Protein AF-A0A853IEA9-F1 (afdb_monomer)

pLDDT: mean 74.61, std 22.11, range [27.11, 98.62]

InterPro domains:
  IPR027417 P-loop containing nucleoside triphosphate hydrolase [G3DSA:3.40.50.300] (160-320)
  IPR027417 P-loop containing nucleoside triphosphate hydrolase [SSF52540] (160-309)
  IPR038727 NadR/Ttd14, AAA domain [PF13521] (161-311)
  IPR052735 Bacterial NAD biosynthesis/regulator protein [PTHR37512] (138-321)

Solvent-accessible surface area (backbone atoms only — not comparable to full-atom values): 19327 Å² total; per-residue (Å²): 134,83,79,80,81,77,82,80,86,75,75,54,67,68,48,47,41,62,66,61,38,70,55,35,31,44,44,54,89,77,74,79,92,44,62,75,63,54,51,53,56,44,27,42,57,62,50,21,65,23,37,34,44,35,29,72,28,68,70,49,44,53,51,48,53,66,71,42,51,59,68,53,45,66,40,32,92,38,45,49,82,45,58,46,71,75,54,102,79,68,86,74,88,69,85,56,53,33,49,74,64,66,75,74,46,50,56,49,33,54,74,56,70,20,63,64,58,88,61,93,75,36,64,43,56,55,81,67,45,57,71,80,77,76,73,89,80,83,81,61,91,87,54,89,83,63,77,75,60,72,72,83,82,72,68,87,72,32,66,41,33,32,32,36,38,58,32,80,58,33,53,52,65,62,49,47,50,52,48,23,64,75,68,72,33,36,29,36,48,50,45,60,63,54,50,49,72,78,44,99,53,94,75,58,77,80,48,52,44,56,40,29,47,54,37,45,11,48,52,54,39,49,36,62,31,30,67,50,37,41,24,29,36,49,46,64,50,49,46,51,50,31,40,71,78,68,74,49,64,53,64,40,56,58,55,46,52,75,71,57,71,54,64,33,32,43,38,32,43,58,82,51,79,71,67,92,51,96,91,64,88,62,77,51,63,71,57,25,49,51,47,36,51,50,49,54,52,50,35,60,76,69,68,47,53,67,45,84,33,56,79,88,58,31,61,60,54,51,51,49,52,46,41,75,74,35,88,84,62,76,134

Sequence (331 aa):
MN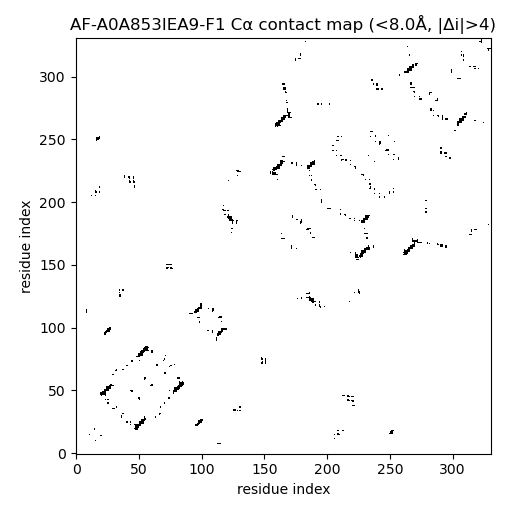KASGSHYVMSDELVNSGEVEHCWLVGPFPEHQPFCDYLFYFAYHFANNVHVVVKSITEKQKVSQRYPFAHIHLGARVSFSAVVVSETGRVKANQFFIVFKDADWVMAKSVGMTPLPIEKMLVNAELLQTVAFQPSSISANSLTQKPVKPRQYLPVSHNKVAIMGPESAGKSTLALALAQQLKLPLVNEYARLWLSYQDDVGGYEDIALIAKVQQAFEQTVSAQSEIALFDTGPMTTQVWSQMLFGKVPEWLVKQVQQDCYALVLLVAPDIPWHFDPQRCQPALETRERFFQLCETLLGQLAISYQVISGADRFEQAKQALITKFSCISC

Radius of gyration: 21.04 Å; Cα contacts (8 Å, |Δi|>4): 515; chains: 1; bounding box: 59×44×57 Å

Secondary structure (DSSP, 8-state):
-PPP-----PPPHHHHHH----EEEEESP--S--HHHHHHHHHHHHH-SEEEEEESSHHHHHHHHHH-THHHHTTGGGEEEEE----TT-----S-----S-HHHHHHHHHTT------TTSEESGGGS-------SS--TT-TTSPPPPTT-S-----EEEEEE--TTS-HHHHHHHHHHHHT--EE--HHHHHHTTSSSS--HHHHHHHHHHHHHHHHHHHTT-SEEEEES-HHHHHHHHHHHHS---HHHHHHHHH---SEEEEE-S-SPP---TT----SHHHHHHHHHHHHHHHHHTT--EEEE-STTHHHHHHHHHHHH-TT---

Organism: NCBI:txid2994442

Mean predicted aligned error: 10.78 Å

Foldseek 3Di:
DDDPDDDDQFDPPCCLLVLAAAEEEEEDPPDADDLLSQLVLLLRQLQHQAYEYEDQDPVSLVVCCVRHVVSCQQCPPRYDHDYDNDDVDDQDDDPEYEYDDDPVVCVVQVVNSYDYAQCSPFKDLSVQFDDQPPPPPDDDPPPPPDHHHDNPPPDDFQQAEEEAAFFPPLCLQVLLVVCCVVQVAMETEQSLVVVCVPDPDLDDLSCLSVSQSSLVSSSVSRRRGDNHHYYHHHLLRSQLVNCLVPVDDRPVSVVCLLVRDHLEYEQGQPADQDDDDPNDDPNDNVSRVVSSVSSVVSCVVSVHHYDYADDDCSNVSVVVVCVVSDVPRDD

Nearest PDB structures (foldseek):
  8x7f-assembly1_J  TM=5.013E-01  e=1.235E-12  Escherichia coli K-12
  8j2e-assembly1_A  TM=4.481E-01  e=3.413E-02  Chloroflexus aurantiacus J-10-fl
  8a8t-assembly1_A  TM=2.592E-01  e=1.993E-02  Chloroflexus aurantiacus J-10-fl
  8aeo-assembly1_A  TM=2.205E-01  e=2.531E-02  Chloroflexus aurantiacus J-10-fl
  8hjw-assembly1_B  TM=2.261E-01  e=1.129E-01  Chloroflexus aurantiacus

Structure (mmCIF, N/CA/C/O backbone):
data_AF-A0A853IEA9-F1
#
_entry.id   AF-A0A853IEA9-F1
#
loop_
_atom_site.group_PDB
_atom_site.id
_atom_site.type_symbol
_atom_site.label_atom_id
_atom_site.label_alt_id
_atom_site.label_comp_id
_atom_site.label_asym_id
_atom_site.label_entity_id
_atom_site.label_seq_id
_atom_site.pdbx_PDB_ins_code
_atom_site.Cartn_x
_atom_site.Cartn_y
_atom_site.Cartn_z
_atom_site.occupancy
_atom_site.B_iso_or_equiv
_atom_site.auth_seq_id
_atom_site.auth_comp_id
_atom_site.auth_asym_id
_atom_site.auth_atom_id
_atom_site.pdbx_PDB_model_num
ATOM 1 N N . MET A 1 1 ? 28.120 -16.436 29.336 1.00 31.83 1 MET A N 1
ATOM 2 C CA . MET A 1 1 ? 27.071 -15.431 29.061 1.00 31.83 1 MET A CA 1
ATOM 3 C C . MET A 1 1 ? 26.074 -16.069 28.112 1.00 31.83 1 MET A C 1
ATOM 5 O O . MET A 1 1 ? 26.423 -16.277 26.958 1.00 31.83 1 MET A O 1
ATOM 9 N N . ASN A 1 2 ? 24.887 -16.447 28.589 1.00 27.11 2 ASN A N 1
ATOM 10 C CA . ASN A 1 2 ? 23.868 -17.021 27.709 1.00 27.11 2 ASN A CA 1
ATOM 11 C C . ASN A 1 2 ? 23.162 -15.886 26.966 1.00 27.11 2 ASN A C 1
ATOM 13 O O . ASN A 1 2 ? 22.598 -15.000 27.607 1.00 27.11 2 ASN A O 1
ATOM 17 N N . LYS A 1 3 ? 23.183 -15.919 25.629 1.00 30.25 3 LYS A N 1
ATOM 18 C CA . LYS A 1 3 ? 22.242 -15.130 24.829 1.00 30.25 3 LYS A CA 1
ATOM 19 C C . LYS A 1 3 ? 20.835 -15.617 25.174 1.00 30.25 3 LYS A C 1
ATOM 21 O O . LYS A 1 3 ? 20.574 -16.814 25.080 1.00 30.25 3 LYS A O 1
ATOM 26 N N . ALA A 1 4 ? 19.951 -14.711 25.579 1.00 31.72 4 ALA A N 1
ATOM 27 C CA . ALA A 1 4 ? 18.540 -15.038 25.706 1.00 31.72 4 ALA A CA 1
ATOM 28 C C . ALA A 1 4 ? 17.993 -15.326 24.302 1.00 31.72 4 ALA A C 1
ATOM 30 O O . ALA A 1 4 ? 18.028 -14.456 23.433 1.00 31.72 4 ALA A O 1
ATOM 31 N N . SER A 1 5 ? 17.528 -16.553 24.069 1.00 34.81 5 SER A N 1
ATOM 32 C CA . SER A 1 5 ? 16.811 -16.916 22.850 1.00 34.81 5 SER A CA 1
ATOM 33 C C . SER A 1 5 ? 15.457 -16.209 22.857 1.00 34.81 5 SER A C 1
ATOM 35 O O . SER A 1 5 ? 14.539 -16.642 23.556 1.00 34.81 5 SER A O 1
ATOM 37 N N . GLY A 1 6 ? 15.348 -15.105 22.118 1.00 34.75 6 GLY A N 1
ATOM 38 C CA . GLY A 1 6 ? 14.074 -14.433 21.897 1.00 34.75 6 GLY A CA 1
ATOM 39 C C . GLY A 1 6 ? 13.118 -15.372 21.169 1.00 34.75 6 GLY A C 1
ATOM 40 O O . GLY A 1 6 ? 13.410 -15.824 20.066 1.00 34.75 6 GLY A O 1
ATOM 41 N N . SER A 1 7 ? 11.987 -15.693 21.789 1.00 34.47 7 SER A N 1
ATOM 42 C CA . SER A 1 7 ? 10.905 -16.409 21.121 1.00 34.47 7 SER A CA 1
ATOM 43 C C . SER A 1 7 ? 10.264 -15.483 20.086 1.00 34.47 7 SER A C 1
ATOM 45 O O . SER A 1 7 ? 9.584 -14.524 20.455 1.00 34.47 7 SER A O 1
ATOM 47 N N . HIS A 1 8 ? 10.497 -15.762 18.804 1.00 41.06 8 HIS A N 1
ATOM 48 C CA . HIS A 1 8 ? 9.823 -15.079 17.702 1.00 41.06 8 HIS A CA 1
ATOM 49 C C . HIS A 1 8 ? 8.341 -15.480 17.689 1.00 41.06 8 HIS A C 1
ATOM 51 O O . HIS A 1 8 ? 8.012 -16.664 17.786 1.00 41.06 8 HIS A O 1
ATOM 57 N N . TYR A 1 9 ? 7.446 -14.496 17.594 1.00 40.69 9 TYR A N 1
ATOM 58 C CA . TYR A 1 9 ? 6.003 -14.730 17.538 1.00 40.69 9 TYR A CA 1
ATOM 59 C C . TYR A 1 9 ? 5.584 -14.970 16.089 1.00 40.69 9 TYR A C 1
ATOM 61 O O . TYR A 1 9 ? 5.639 -14.060 15.266 1.00 40.69 9 TYR A O 1
ATOM 69 N N . VAL A 1 10 ? 5.168 -16.199 15.790 1.00 40.88 10 VAL A N 1
ATOM 70 C CA . VAL A 1 10 ? 4.712 -16.615 14.461 1.00 40.88 10 VAL A CA 1
ATOM 71 C C . VAL A 1 10 ? 3.186 -16.533 14.426 1.00 40.88 10 VAL A C 1
ATOM 73 O O . VAL A 1 10 ? 2.509 -17.213 15.199 1.00 40.88 10 VAL A O 1
ATOM 76 N N . MET A 1 11 ? 2.641 -15.690 13.546 1.00 45.00 11 MET A N 1
ATOM 77 C CA . MET A 1 11 ? 1.232 -15.783 13.146 1.00 45.00 11 MET A CA 1
ATOM 78 C C . MET A 1 11 ? 1.053 -17.125 12.434 1.00 45.00 11 MET A C 1
ATOM 80 O O . MET A 1 11 ? 1.862 -17.436 11.566 1.00 45.00 11 MET A O 1
ATOM 84 N N . SER A 1 12 ? 0.045 -17.927 12.790 1.00 49.41 12 SER A N 1
ATOM 85 C CA . SER A 1 12 ? -0.101 -19.253 12.180 1.00 49.41 12 SER A CA 1
ATOM 86 C C . SER A 1 12 ? -0.269 -19.139 10.668 1.00 49.41 12 SER A C 1
ATOM 88 O O . SER A 1 12 ? -1.082 -18.343 10.195 1.00 49.41 12 SER A O 1
ATOM 90 N N . ASP A 1 13 ? 0.462 -19.965 9.918 1.00 53.75 13 ASP A N 1
ATOM 91 C CA . ASP A 1 13 ? 0.463 -19.980 8.454 1.00 53.75 13 ASP A CA 1
ATOM 92 C C . ASP A 1 13 ? -0.970 -20.017 7.897 1.00 53.75 13 ASP A C 1
ATOM 94 O O . ASP A 1 13 ? -1.275 -19.378 6.897 1.00 53.75 13 ASP A O 1
ATOM 98 N N . GLU A 1 14 ? -1.885 -20.717 8.567 1.00 57.41 14 GLU A N 1
ATOM 99 C CA . GLU A 1 14 ? -3.305 -20.779 8.216 1.00 57.41 14 GLU A CA 1
ATOM 100 C C . GLU A 1 14 ? -4.016 -19.414 8.315 1.00 57.41 14 GLU A C 1
ATOM 102 O O . GLU A 1 14 ? -4.720 -19.035 7.384 1.00 57.41 14 GLU A O 1
ATOM 107 N N . LEU A 1 15 ? -3.786 -18.622 9.370 1.00 57.31 15 LEU A N 1
ATOM 108 C CA . LEU A 1 15 ? -4.377 -17.282 9.546 1.00 57.31 15 LEU A CA 1
ATOM 109 C C . LEU A 1 15 ? -3.684 -16.215 8.669 1.00 57.31 15 LEU A C 1
ATOM 111 O O . LEU A 1 15 ? -4.294 -15.264 8.168 1.00 57.31 15 LEU A O 1
ATOM 115 N N . VAL A 1 16 ? -2.380 -16.388 8.445 1.00 55.50 16 VAL A N 1
ATOM 116 C CA . VAL A 1 16 ? -1.581 -15.616 7.481 1.00 55.50 16 VAL A CA 1
ATOM 117 C C . VAL A 1 16 ? -2.151 -15.820 6.072 1.00 55.50 16 VAL A C 1
ATOM 119 O O . VAL A 1 16 ? -2.460 -14.842 5.387 1.00 55.50 16 VAL A O 1
ATOM 122 N N . ASN A 1 17 ? -2.379 -17.075 5.669 1.00 58.06 17 ASN A N 1
ATOM 123 C CA . ASN A 1 17 ? -2.880 -17.448 4.345 1.00 58.06 17 ASN A CA 1
ATOM 124 C C . ASN A 1 17 ? -4.408 -17.324 4.172 1.00 58.06 17 ASN A C 1
ATOM 126 O O . ASN A 1 17 ? -4.857 -17.249 3.029 1.00 58.06 17 ASN A O 1
ATOM 130 N N . SER A 1 18 ? -5.211 -17.263 5.242 1.00 62.81 18 SER A N 1
ATOM 131 C CA . SER A 1 18 ? -6.673 -17.093 5.137 1.00 62.81 18 SER A CA 1
ATOM 132 C C . SER A 1 18 ? -7.099 -15.688 4.706 1.00 62.81 18 SER A C 1
ATOM 134 O O . SER A 1 18 ? -8.209 -15.500 4.216 1.00 62.81 18 SER A O 1
ATOM 136 N N . GLY A 1 19 ? -6.235 -14.688 4.902 1.00 61.09 19 GLY A N 1
ATOM 137 C CA . GLY A 1 19 ? -6.597 -13.278 4.758 1.00 61.09 19 GLY A CA 1
ATOM 138 C C . GLY A 1 19 ? -7.196 -12.661 6.032 1.00 61.09 19 GLY A C 1
ATOM 139 O O . GLY A 1 19 ? -7.167 -11.443 6.186 1.00 61.09 19 GLY A O 1
ATOM 140 N N . GLU A 1 20 ? -7.642 -13.460 7.001 1.00 62.78 20 GLU A N 1
ATOM 141 C CA . GLU A 1 20 ? -8.390 -12.961 8.161 1.00 62.78 20 GLU A CA 1
ATOM 142 C C . GLU A 1 20 ? -7.485 -12.364 9.255 1.00 62.78 20 GLU A C 1
ATOM 144 O O . GLU A 1 20 ? -6.324 -12.748 9.420 1.00 62.78 20 GLU A O 1
ATOM 149 N N . VAL A 1 21 ? -8.017 -11.396 10.003 1.00 69.25 21 VAL A N 1
ATOM 150 C CA . VAL A 1 21 ? -7.457 -10.892 11.266 1.00 69.25 21 VAL A CA 1
ATOM 151 C C . VAL A 1 21 ? -8.628 -10.804 12.234 1.00 69.25 21 VAL A C 1
ATOM 153 O O . VAL A 1 21 ? -9.551 -10.016 12.032 1.00 69.25 21 VAL A O 1
ATOM 156 N N . GLU A 1 22 ? -8.644 -11.653 13.257 1.00 67.75 22 GLU A N 1
ATOM 157 C CA . GLU A 1 22 ? -9.829 -11.806 14.107 1.00 67.75 22 GLU A CA 1
ATOM 158 C C . GLU A 1 22 ? -10.079 -10.581 14.989 1.00 67.75 22 GLU A C 1
ATOM 160 O O . GLU A 1 22 ? -11.226 -10.162 15.148 1.00 67.75 22 GLU A O 1
ATOM 165 N N . HIS A 1 23 ? -9.023 -9.987 15.542 1.00 68.75 23 HIS A N 1
ATOM 166 C CA . HIS A 1 23 ? -9.123 -8.900 16.508 1.00 68.75 23 HIS A CA 1
ATOM 167 C C . HIS A 1 23 ? -8.051 -7.821 16.275 1.00 68.75 23 HIS A C 1
ATOM 169 O O . HIS A 1 23 ? -6.951 -8.116 15.826 1.00 68.75 23 HIS A O 1
ATOM 175 N N . CYS A 1 24 ? -8.359 -6.571 16.623 1.00 71.81 24 CYS A N 1
ATOM 176 C CA . CYS A 1 24 ? -7.436 -5.437 16.684 1.00 71.81 24 CYS A CA 1
ATOM 177 C C . CYS A 1 24 ? -7.686 -4.630 17.965 1.00 71.81 24 CYS A C 1
ATOM 179 O O . CYS A 1 24 ? -8.834 -4.455 18.366 1.00 71.81 24 CYS A O 1
ATOM 181 N N . TRP A 1 25 ? -6.640 -4.116 18.614 1.00 71.12 25 TRP A N 1
ATOM 182 C CA . TRP A 1 25 ? -6.767 -3.223 19.770 1.00 71.12 25 TRP A CA 1
ATOM 183 C C . TRP A 1 25 ? -6.242 -1.822 19.435 1.00 71.12 25 TRP A C 1
ATOM 185 O O . TRP A 1 25 ? -5.214 -1.649 18.787 1.00 71.12 25 TRP A O 1
ATOM 195 N N . LEU A 1 26 ? -6.961 -0.803 19.897 1.00 72.00 26 LEU A N 1
ATOM 196 C CA . LEU A 1 26 ? -6.574 0.599 19.791 1.00 72.00 26 LEU A CA 1
ATOM 197 C C . LEU A 1 26 ? -6.335 1.109 21.212 1.00 72.00 26 LEU A C 1
ATOM 199 O O . LEU A 1 26 ? -7.291 1.306 21.963 1.00 72.00 26 LEU A O 1
ATOM 203 N N . VAL A 1 27 ? -5.074 1.285 21.607 1.00 69.62 27 VAL A N 1
ATOM 204 C CA . VAL A 1 27 ? -4.698 1.732 22.961 1.00 69.62 27 VAL A CA 1
ATOM 205 C C . VAL A 1 27 ? -4.342 3.214 22.937 1.00 69.62 27 VAL A C 1
ATOM 207 O O . VAL A 1 27 ? -3.465 3.617 22.182 1.00 69.62 27 VAL A O 1
ATOM 210 N N . GLY A 1 28 ? -5.030 4.015 23.757 1.00 62.72 28 GLY A N 1
ATOM 211 C CA . GLY A 1 28 ? -4.858 5.471 23.841 1.00 62.72 28 GLY A CA 1
ATOM 212 C C . GLY A 1 28 ? -3.924 5.958 24.964 1.00 62.72 28 GLY A C 1
ATOM 213 O O . GLY A 1 28 ? -3.627 5.250 25.930 1.00 62.72 28 GLY A O 1
ATOM 214 N N . PRO A 1 29 ? -3.547 7.245 24.931 1.00 56.47 29 PRO A N 1
ATOM 215 C CA . PRO A 1 29 ? -4.533 8.319 25.038 1.00 56.47 29 PRO A CA 1
ATOM 216 C C . PRO A 1 29 ? -5.098 8.751 23.688 1.00 56.47 29 PRO A C 1
ATOM 218 O O . PRO A 1 29 ? -4.348 8.996 22.753 1.00 56.47 29 PRO A O 1
ATOM 221 N N . PHE A 1 30 ? -6.420 8.911 23.629 1.00 67.94 30 PHE A N 1
ATOM 222 C CA . PHE A 1 30 ? -7.117 9.505 22.490 1.00 67.94 30 PHE A CA 1
ATOM 223 C C . PHE A 1 30 ? -7.396 10.982 22.818 1.00 67.94 30 PHE A C 1
ATOM 225 O O . PHE A 1 30 ? -8.305 11.263 23.613 1.00 67.94 30 PHE A O 1
ATOM 232 N N . PRO A 1 31 ? -6.599 11.930 22.291 1.00 59.28 31 PRO A N 1
ATOM 233 C CA . PRO A 1 31 ? -6.806 13.354 22.530 1.00 59.28 31 PRO A CA 1
ATOM 234 C C . PRO A 1 31 ? -8.129 13.844 21.915 1.00 59.28 31 PRO A C 1
ATOM 236 O O . PRO A 1 31 ? -8.949 13.072 21.406 1.00 59.28 31 PRO A O 1
ATOM 239 N N . GLU A 1 32 ? -8.367 15.150 22.008 1.00 60.50 32 GLU A N 1
ATOM 240 C CA . GLU A 1 32 ? -9.429 15.796 21.232 1.00 60.50 32 GLU A CA 1
ATOM 241 C C . GLU A 1 32 ? -9.178 15.630 19.734 1.00 60.50 32 GLU A C 1
ATOM 243 O O . GLU A 1 32 ? -8.035 15.445 19.322 1.00 60.50 32 GLU A O 1
ATOM 248 N N . HIS A 1 33 ? -10.269 15.637 18.965 1.00 58.81 33 HIS A N 1
ATOM 249 C CA . HIS A 1 33 ? -10.328 15.254 17.555 1.00 58.81 33 HIS A CA 1
ATOM 250 C C . HIS A 1 33 ? -9.128 15.782 16.751 1.00 58.81 33 HIS A C 1
ATOM 252 O O . HIS A 1 33 ? -9.020 16.976 16.458 1.00 58.81 33 HIS A O 1
ATOM 258 N N . GLN A 1 34 ? -8.250 14.863 16.355 1.00 61.00 34 GLN A N 1
ATOM 259 C CA . GLN A 1 34 ? -7.225 15.091 15.344 1.00 61.00 34 GLN A CA 1
ATOM 260 C C . GLN A 1 34 ? -7.516 14.158 14.168 1.00 61.00 34 GLN A C 1
ATOM 262 O O . GLN A 1 34 ? -7.723 12.973 14.435 1.00 61.00 34 GLN A O 1
ATOM 267 N N . PRO A 1 35 ? -7.419 14.616 12.903 1.00 59.34 35 PRO A N 1
ATOM 268 C CA . PRO A 1 35 ? -7.621 13.761 11.725 1.00 59.34 35 PRO A CA 1
ATOM 269 C C . PRO A 1 35 ? -6.779 12.473 11.755 1.00 59.34 35 PRO A C 1
ATOM 271 O O . PRO A 1 35 ? -7.215 11.417 11.302 1.00 59.34 35 PRO A O 1
ATOM 274 N N . PHE A 1 36 ? -5.594 12.541 12.377 1.00 62.66 36 PHE A N 1
ATOM 275 C CA . PHE A 1 36 ? -4.733 11.386 12.638 1.00 62.66 36 PHE A CA 1
ATOM 276 C C . PHE A 1 36 ? -5.405 10.307 13.510 1.00 62.66 36 PHE A C 1
ATOM 278 O O . PHE A 1 36 ? -5.252 9.118 13.263 1.00 62.66 36 PHE A O 1
ATOM 285 N N . CYS A 1 37 ? -6.154 10.696 14.542 1.00 65.62 37 CYS A N 1
ATOM 286 C CA . CYS A 1 37 ? -6.866 9.743 15.395 1.00 65.62 37 CYS A CA 1
ATOM 287 C C . CYS A 1 37 ? -8.062 9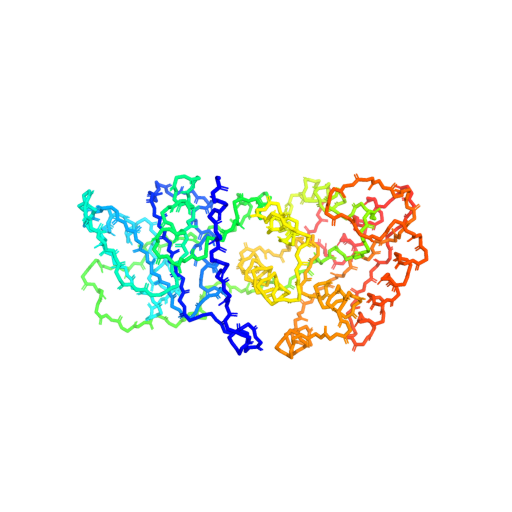.120 14.675 1.00 65.62 37 CYS A C 1
ATOM 289 O O . CYS A 1 37 ? -8.363 7.955 14.921 1.00 65.62 37 CYS A O 1
ATOM 291 N N . ASP A 1 38 ? -8.726 9.864 13.788 1.00 69.50 38 ASP A N 1
ATOM 292 C CA . ASP A 1 38 ? -9.933 9.381 13.125 1.00 69.50 38 ASP A CA 1
ATOM 293 C C . ASP A 1 38 ? -9.625 8.238 12.162 1.00 69.50 38 ASP A C 1
ATOM 295 O O . ASP A 1 38 ? -10.209 7.160 12.305 1.00 69.50 38 ASP A O 1
ATOM 299 N N . TYR A 1 39 ? -8.660 8.419 11.246 1.00 72.12 39 TYR A N 1
ATOM 300 C CA . TYR A 1 39 ? -8.313 7.386 10.262 1.00 72.12 39 TYR A CA 1
ATOM 301 C C . TYR A 1 39 ? -7.900 6.065 10.923 1.00 72.12 39 TYR A C 1
ATOM 303 O O . TYR A 1 39 ? -8.148 5.012 10.350 1.00 72.12 39 TYR A O 1
ATOM 311 N N . LEU A 1 40 ? -7.319 6.083 12.129 1.00 75.12 40 LEU A N 1
ATOM 312 C CA . LEU A 1 40 ? -6.899 4.872 12.844 1.00 75.12 40 LEU A CA 1
ATOM 313 C C . LEU A 1 40 ? -8.077 3.947 13.195 1.00 75.12 40 LEU A C 1
ATOM 315 O O . LEU A 1 40 ? -7.930 2.724 13.167 1.00 75.12 40 LEU A O 1
ATOM 319 N N . PHE A 1 41 ? -9.258 4.505 13.471 1.00 75.12 41 PHE A N 1
ATOM 320 C CA . PHE A 1 41 ? -10.477 3.718 13.681 1.00 75.12 41 PHE A CA 1
ATOM 321 C C . PHE A 1 41 ? -11.007 3.116 12.371 1.00 75.12 41 PHE A C 1
ATOM 323 O O . PHE A 1 41 ? -11.473 1.976 12.378 1.00 75.12 41 PHE A O 1
ATOM 330 N N . TYR A 1 42 ? -10.909 3.839 11.248 1.00 75.88 42 TYR A N 1
ATOM 331 C CA . TYR A 1 42 ? -11.252 3.307 9.921 1.00 75.88 42 TYR A CA 1
ATOM 332 C C . TYR A 1 42 ? -10.251 2.234 9.479 1.00 75.88 42 TYR A C 1
ATOM 334 O O . TYR A 1 42 ? -10.657 1.156 9.057 1.00 75.88 42 TYR A O 1
ATOM 342 N N . PHE A 1 43 ? -8.954 2.463 9.680 1.00 80.38 43 PHE A N 1
ATOM 343 C CA . PHE A 1 43 ? -7.913 1.471 9.443 1.00 80.38 43 PHE A CA 1
ATOM 344 C C . PHE A 1 43 ? -8.212 0.182 10.211 1.00 80.38 43 PHE A C 1
ATOM 346 O O . PHE A 1 43 ? -8.265 -0.885 9.610 1.00 80.38 43 PHE A O 1
ATOM 353 N N . ALA A 1 44 ? -8.510 0.271 11.510 1.00 78.56 44 ALA A N 1
ATOM 354 C CA . ALA A 1 44 ? -8.856 -0.900 12.310 1.00 78.56 44 ALA A CA 1
ATOM 355 C C . ALA A 1 44 ? -10.142 -1.608 11.842 1.00 78.56 44 ALA A C 1
ATOM 357 O O . ALA A 1 44 ? -10.196 -2.834 11.891 1.00 78.56 44 ALA A O 1
ATOM 358 N N . TYR A 1 45 ? -11.145 -0.863 11.358 1.00 77.38 45 TYR A N 1
ATOM 359 C CA . TYR A 1 45 ? -12.359 -1.422 10.747 1.00 77.38 45 TYR A CA 1
ATOM 360 C C . TYR A 1 45 ? -12.070 -2.236 9.480 1.00 77.38 45 TYR A C 1
ATOM 362 O O . TYR A 1 45 ? -12.650 -3.302 9.282 1.00 77.38 45 TYR A O 1
ATOM 370 N N . HIS A 1 46 ? -11.194 -1.715 8.619 1.00 77.38 46 HIS A N 1
ATOM 371 C CA . HIS A 1 46 ? -10.796 -2.362 7.370 1.00 77.38 46 HIS A CA 1
ATOM 372 C C . HIS A 1 46 ? -9.799 -3.505 7.590 1.00 77.38 46 HIS A C 1
ATOM 374 O O . HIS A 1 46 ? -9.759 -4.444 6.801 1.00 77.38 46 HIS A O 1
ATOM 380 N N . PHE A 1 47 ? -9.011 -3.437 8.663 1.00 80.94 47 PHE A N 1
ATOM 381 C CA . PHE A 1 47 ? -7.947 -4.387 8.957 1.00 80.94 47 PHE A CA 1
ATOM 382 C C . PHE A 1 47 ? -8.405 -5.618 9.756 1.00 80.94 47 PHE A C 1
ATOM 384 O O . PHE A 1 47 ? -7.841 -6.688 9.546 1.00 80.94 47 PHE A O 1
ATOM 391 N N . ALA A 1 48 ? -9.391 -5.506 10.660 1.00 76.56 48 ALA A N 1
ATOM 392 C CA . ALA A 1 48 ? -9.764 -6.599 11.568 1.00 76.56 48 ALA A CA 1
ATOM 393 C C . ALA A 1 48 ? -11.276 -6.828 11.732 1.00 76.56 48 ALA A C 1
ATOM 395 O O . ALA A 1 48 ? -12.096 -5.911 11.688 1.00 76.56 48 ALA A O 1
ATOM 396 N N . ASN A 1 49 ? -11.639 -8.084 12.005 1.00 70.88 49 ASN A N 1
ATOM 397 C CA . ASN A 1 49 ? -13.018 -8.523 12.215 1.00 70.88 49 ASN A CA 1
ATOM 398 C C . ASN A 1 49 ? -13.643 -7.955 13.500 1.00 70.88 49 ASN A C 1
ATOM 400 O O . ASN A 1 49 ? -14.848 -7.695 13.514 1.00 70.88 49 ASN A O 1
ATOM 404 N N . ASN A 1 50 ? -12.843 -7.741 14.551 1.00 68.06 50 ASN A N 1
ATOM 405 C CA . ASN A 1 50 ? -13.261 -7.129 15.811 1.00 68.06 50 ASN A CA 1
ATOM 406 C C . ASN A 1 50 ? -12.280 -6.025 16.236 1.00 68.06 50 ASN A C 1
ATOM 408 O O . ASN A 1 50 ? -11.073 -6.247 16.199 1.00 68.06 50 ASN A O 1
ATOM 412 N N . VAL A 1 51 ? -12.759 -4.867 16.708 1.00 74.12 51 VAL A N 1
ATOM 413 C CA . VAL A 1 51 ? -11.887 -3.795 17.243 1.00 74.12 51 VAL A CA 1
ATOM 414 C C . VAL A 1 51 ? -12.160 -3.538 18.729 1.00 74.12 51 VAL A C 1
ATOM 416 O O . VAL A 1 51 ? -13.302 -3.488 19.188 1.00 74.12 51 VAL A O 1
ATOM 419 N N . HIS A 1 52 ? -11.092 -3.358 19.498 1.00 71.25 52 HIS A N 1
ATOM 420 C CA . HIS A 1 52 ? -11.101 -3.222 20.949 1.00 71.25 52 HIS A CA 1
ATOM 421 C C . HIS A 1 52 ? -10.452 -1.904 21.360 1.00 71.25 52 HIS A C 1
ATOM 423 O O . HIS A 1 52 ? -9.231 -1.759 21.348 1.00 71.25 52 HIS A O 1
ATOM 429 N N . VAL A 1 53 ? -11.263 -0.923 21.744 1.00 72.69 53 VAL A N 1
ATOM 430 C CA . VAL A 1 53 ? -10.754 0.404 22.118 1.00 72.69 53 VAL A CA 1
ATOM 431 C C . VAL A 1 53 ? -10.424 0.416 23.609 1.00 72.69 53 VAL A C 1
ATOM 433 O O . VAL A 1 53 ? -11.322 0.275 24.445 1.00 72.69 53 VAL A O 1
ATOM 436 N N . VAL A 1 54 ? -9.140 0.579 23.934 1.00 68.62 54 VAL A N 1
ATOM 437 C CA . VAL A 1 54 ? -8.583 0.530 25.291 1.00 68.62 54 VAL A CA 1
ATOM 438 C C . VAL A 1 54 ? -8.234 1.932 25.774 1.00 68.62 54 VAL A C 1
ATOM 440 O O . VAL A 1 54 ? -7.431 2.659 25.186 1.00 68.62 54 VAL A O 1
ATOM 443 N N . VAL A 1 55 ? -8.832 2.300 26.902 1.00 63.62 55 VAL A N 1
ATOM 444 C CA . VAL A 1 55 ? -8.728 3.623 27.523 1.00 63.62 55 VAL A CA 1
ATOM 445 C C . VAL A 1 55 ? -8.418 3.497 29.009 1.00 63.62 55 VAL A C 1
ATOM 447 O O . VAL A 1 55 ? -8.878 2.563 29.663 1.00 63.62 55 VAL A O 1
ATOM 450 N N . LYS A 1 56 ? -7.676 4.473 29.545 1.00 59.91 56 LYS A N 1
ATOM 451 C CA . LYS A 1 56 ? -7.106 4.437 30.905 1.00 59.91 56 LYS A CA 1
ATOM 452 C C . LYS A 1 56 ? -8.133 4.517 32.044 1.00 59.91 56 LYS A C 1
ATOM 454 O O . LYS A 1 56 ? -7.786 4.246 33.189 1.00 59.91 56 LYS A O 1
ATOM 459 N N . SER A 1 57 ? -9.371 4.935 31.771 1.00 58.53 57 SER A N 1
ATOM 460 C CA . SER A 1 57 ? -10.431 5.044 32.781 1.00 58.53 57 SER A CA 1
ATOM 461 C C . SER A 1 57 ? -11.836 5.014 32.170 1.00 58.53 57 SER A C 1
ATOM 463 O O . SER A 1 57 ? -12.022 5.219 30.969 1.00 58.53 57 SER A O 1
ATOM 465 N N . ILE A 1 58 ? -12.850 4.809 33.017 1.00 60.94 58 ILE A N 1
ATOM 466 C CA . ILE A 1 58 ? -14.272 4.895 32.637 1.00 60.94 58 ILE A CA 1
ATOM 467 C C . ILE A 1 58 ? -14.630 6.314 32.157 1.00 60.94 58 ILE A C 1
ATOM 469 O O . ILE A 1 58 ? -15.366 6.469 31.184 1.00 60.94 58 ILE A O 1
ATOM 473 N N . THR A 1 59 ? -14.058 7.348 32.779 1.00 66.50 59 THR A N 1
ATOM 474 C CA . THR A 1 59 ? -14.234 8.749 32.367 1.00 66.50 59 THR A CA 1
ATOM 475 C C . THR A 1 59 ? -13.665 8.998 30.969 1.00 66.50 59 THR A C 1
ATOM 477 O O . THR A 1 59 ? -14.312 9.640 30.144 1.00 66.50 59 THR A O 1
ATOM 480 N N . GLU A 1 60 ? -12.491 8.438 30.653 1.00 65.06 60 GLU A N 1
ATOM 481 C CA . GLU A 1 60 ? -11.940 8.493 29.294 1.00 65.06 60 GLU A CA 1
ATOM 482 C C . GLU A 1 60 ? -12.790 7.680 28.303 1.00 65.06 60 GLU A C 1
ATOM 484 O O . GLU A 1 60 ? -13.021 8.152 27.195 1.00 65.06 60 GLU A O 1
ATOM 489 N N . LYS A 1 61 ? -13.360 6.526 28.693 1.00 66.06 61 LYS A N 1
ATOM 490 C CA . LYS A 1 61 ? -14.299 5.767 27.837 1.00 66.06 61 LYS A CA 1
ATOM 491 C C . LYS A 1 61 ? -15.492 6.611 27.394 1.00 66.06 61 LYS A C 1
ATOM 493 O O . LYS A 1 61 ? -15.866 6.562 26.221 1.00 66.06 61 LYS A O 1
ATOM 498 N N . GLN A 1 62 ? -16.081 7.380 28.309 1.00 66.19 62 GLN A N 1
ATOM 499 C CA . GLN A 1 62 ? -17.194 8.278 27.993 1.00 66.19 62 GLN A CA 1
ATOM 500 C C . GLN A 1 62 ? -16.754 9.390 27.033 1.00 66.19 62 GLN A C 1
ATOM 502 O O . GLN A 1 62 ? -17.382 9.557 25.989 1.00 66.19 62 GLN A O 1
ATOM 507 N N . LYS A 1 63 ? -15.634 10.074 27.314 1.00 70.50 63 LYS A N 1
ATOM 508 C CA . LYS A 1 63 ? -15.087 11.116 26.426 1.00 70.50 63 LYS A CA 1
ATOM 509 C C . LYS A 1 63 ? -14.768 10.591 25.028 1.00 70.50 63 LYS A C 1
ATOM 511 O O . LYS A 1 63 ? -15.127 11.233 24.052 1.00 70.50 63 LYS A O 1
ATOM 516 N N . VAL A 1 64 ? -14.121 9.431 24.907 1.00 67.06 64 VAL A N 1
ATOM 517 C CA . VAL A 1 64 ? -13.785 8.827 23.605 1.00 67.06 64 VAL A CA 1
ATOM 518 C C . VAL A 1 64 ? -15.051 8.434 22.846 1.00 67.06 64 VAL A C 1
ATOM 520 O O . VAL A 1 64 ? -15.173 8.753 21.670 1.00 67.06 64 VAL A O 1
ATOM 523 N N . SER A 1 65 ? -16.045 7.854 23.524 1.00 66.06 65 SER A N 1
ATOM 524 C CA . SER A 1 65 ? -17.337 7.525 22.897 1.00 66.06 65 SER A CA 1
ATOM 525 C C . SER A 1 65 ? -18.101 8.767 22.410 1.00 66.06 65 SER A C 1
ATOM 527 O O . SER A 1 65 ? -18.831 8.682 21.429 1.00 66.06 65 SER A O 1
ATOM 529 N N . GLN A 1 66 ? -17.932 9.915 23.078 1.00 67.31 66 GLN A N 1
ATOM 530 C CA . GLN A 1 66 ? -18.523 11.202 22.685 1.00 67.31 66 GLN A CA 1
ATOM 531 C C . GLN A 1 66 ? -17.731 11.923 21.582 1.00 67.31 66 GLN A C 1
ATOM 533 O O . GLN A 1 66 ? -18.338 12.558 20.726 1.00 67.31 66 GLN A O 1
ATOM 538 N N . ARG A 1 67 ? -16.393 11.841 21.600 1.00 68.88 67 ARG A N 1
ATOM 539 C CA . ARG A 1 67 ? -15.488 12.480 20.622 1.00 68.88 67 ARG A CA 1
ATOM 540 C C . ARG A 1 67 ? -15.456 11.754 19.279 1.00 68.88 67 ARG A C 1
ATOM 542 O O . ARG A 1 67 ? -15.362 12.408 18.250 1.00 68.88 67 ARG A O 1
ATOM 549 N N . TYR A 1 68 ? -15.563 10.427 19.302 1.00 65.38 68 TYR A N 1
ATOM 550 C CA . TYR A 1 68 ? -15.497 9.561 18.125 1.00 65.38 68 TYR A CA 1
ATOM 551 C C . TYR A 1 68 ? -16.840 8.817 17.936 1.00 65.38 68 TYR A C 1
ATOM 553 O O . TYR A 1 68 ? -16.876 7.587 17.986 1.00 65.38 68 TYR A O 1
ATOM 561 N N . PRO A 1 69 ? -17.984 9.513 17.741 1.00 57.09 69 PRO A N 1
ATOM 562 C CA . PRO A 1 69 ? -19.299 8.866 17.657 1.00 57.09 69 PRO A CA 1
ATOM 563 C C . PRO A 1 69 ? -19.409 7.926 16.445 1.00 57.09 69 PRO A C 1
ATOM 565 O O . PRO A 1 69 ? -20.107 6.912 16.497 1.00 57.09 69 PRO A O 1
ATOM 568 N N . PHE A 1 70 ? -18.658 8.196 15.373 1.00 55.81 70 PHE A N 1
ATOM 569 C CA . PHE A 1 70 ? -18.555 7.314 14.207 1.00 55.81 70 PHE A CA 1
ATOM 570 C C . PHE A 1 70 ? -17.951 5.935 14.549 1.00 55.81 70 PHE A C 1
ATOM 572 O O . PHE A 1 70 ? -18.294 4.943 13.905 1.00 55.81 70 PHE A O 1
ATOM 579 N N . ALA A 1 71 ? -17.153 5.834 15.621 1.00 56.34 71 ALA A N 1
ATOM 580 C CA . ALA A 1 71 ? -16.622 4.577 16.150 1.00 56.34 71 ALA A CA 1
ATOM 581 C C . ALA A 1 71 ? -17.684 3.715 16.876 1.00 56.34 71 ALA A C 1
ATOM 583 O O . ALA A 1 71 ? -17.383 2.614 17.327 1.00 56.34 71 ALA A O 1
ATOM 584 N N . HIS A 1 72 ? -18.942 4.165 16.947 1.00 53.12 72 HIS A N 1
ATOM 585 C CA . HIS A 1 72 ? -20.106 3.306 17.219 1.00 53.12 72 HIS A CA 1
ATOM 586 C C . HIS A 1 72 ? -20.947 3.051 15.952 1.00 53.12 72 HIS A C 1
ATOM 588 O O . HIS A 1 72 ? -21.589 2.011 15.836 1.00 53.12 72 HIS A O 1
ATOM 594 N N . ILE A 1 73 ? -20.923 3.968 14.976 1.00 45.81 73 ILE A N 1
ATOM 595 C CA . ILE A 1 73 ? -21.796 3.957 13.784 1.00 45.81 73 ILE A CA 1
ATOM 596 C C . ILE A 1 73 ? -21.250 3.074 12.650 1.00 45.81 73 ILE A C 1
ATOM 598 O O . ILE A 1 73 ? -22.014 2.327 12.046 1.00 45.81 73 ILE A O 1
ATOM 602 N N . HIS A 1 74 ? -19.954 3.149 12.339 1.00 47.16 74 HIS A N 1
ATOM 603 C CA . HIS A 1 74 ? -19.334 2.355 11.259 1.00 47.16 74 HIS A CA 1
ATOM 604 C C . HIS A 1 74 ? -18.838 1.002 11.770 1.00 47.16 74 HIS A C 1
ATOM 606 O O . HIS A 1 74 ? -19.007 -0.032 11.131 1.00 47.16 74 HIS A O 1
ATOM 612 N N . LEU A 1 75 ? -18.288 1.036 12.980 1.00 50.31 75 LEU A N 1
ATOM 613 C CA . LEU A 1 75 ? -17.750 -0.092 13.724 1.00 50.31 75 LEU A CA 1
ATOM 614 C C . LEU A 1 75 ? -18.844 -1.048 14.251 1.00 50.31 75 LEU A C 1
ATOM 616 O O . LEU A 1 75 ? -18.637 -2.262 14.304 1.00 50.31 75 LEU A O 1
ATOM 620 N N . GLY A 1 76 ? -20.038 -0.532 14.566 1.00 51.53 76 GLY A N 1
ATOM 621 C CA . GLY A 1 76 ? -21.236 -1.326 14.854 1.00 51.53 76 GLY A CA 1
ATOM 622 C C . GLY A 1 76 ? -21.034 -2.416 15.916 1.00 51.53 76 GLY A C 1
ATOM 623 O O . GLY A 1 76 ? -20.393 -2.207 16.941 1.00 51.53 76 GLY A O 1
ATOM 624 N N . ALA A 1 77 ? -21.576 -3.612 15.664 1.00 51.97 77 ALA A N 1
ATOM 625 C CA . ALA A 1 77 ? -21.456 -4.756 16.576 1.00 51.97 77 ALA A CA 1
ATOM 626 C C . ALA A 1 77 ? -20.062 -5.420 16.587 1.00 51.97 77 ALA A C 1
ATOM 628 O O . ALA A 1 77 ? -19.833 -6.316 17.394 1.00 51.97 77 ALA A O 1
ATOM 629 N N . ARG A 1 78 ? -19.136 -5.001 15.709 1.00 47.03 78 ARG A N 1
ATOM 630 C CA . ARG A 1 78 ? -17.762 -5.530 15.646 1.00 47.03 78 ARG A CA 1
ATOM 631 C C . ARG A 1 78 ? -16.836 -4.896 16.684 1.00 47.03 78 ARG A C 1
ATOM 633 O O . ARG A 1 78 ? -15.659 -5.235 16.731 1.00 47.03 78 ARG A O 1
ATOM 640 N N . VAL A 1 79 ? -17.319 -3.953 17.497 1.00 51.09 79 VAL A N 1
ATOM 641 C CA . VAL A 1 79 ? -16.448 -3.170 18.378 1.00 51.09 79 VAL A CA 1
ATOM 642 C C . VAL A 1 79 ? -16.893 -3.171 19.821 1.00 51.09 79 VAL A C 1
ATOM 644 O O . VAL A 1 79 ? -18.027 -2.848 20.165 1.00 51.09 79 VAL A O 1
ATOM 647 N N . SER A 1 80 ? -15.940 -3.513 20.686 1.00 51.41 80 SER A N 1
ATOM 648 C CA . SER A 1 80 ? -16.120 -3.524 22.131 1.00 51.41 80 SER A CA 1
ATOM 649 C C . SER A 1 80 ? -15.195 -2.498 22.782 1.00 51.41 80 SER A C 1
ATOM 651 O O . SER A 1 80 ? -13.971 -2.619 22.804 1.00 51.41 80 SER A O 1
ATOM 653 N N . PHE A 1 81 ? -15.805 -1.451 23.336 1.00 48.81 81 PHE A N 1
ATOM 654 C CA . PHE A 1 81 ? -15.102 -0.450 24.134 1.00 48.81 81 PHE A CA 1
ATOM 655 C C . PHE A 1 81 ? -14.837 -1.004 25.536 1.00 48.81 81 PHE A C 1
ATOM 657 O O . PHE A 1 81 ? -15.704 -0.941 26.417 1.00 48.81 81 PHE A O 1
ATOM 664 N N . SER A 1 82 ? -13.632 -1.517 25.756 1.00 44.22 82 SER A N 1
ATOM 665 C CA . SER A 1 82 ? -13.199 -2.086 27.032 1.00 44.22 82 SER A CA 1
ATOM 666 C C . SER A 1 82 ? -12.342 -1.077 27.792 1.00 44.22 82 SER A C 1
ATOM 668 O O . SER A 1 82 ? -11.199 -0.806 27.433 1.00 44.22 82 SER A O 1
ATOM 670 N N . ALA A 1 83 ? -12.889 -0.516 28.873 1.00 38.22 83 ALA A N 1
ATOM 671 C CA . ALA A 1 83 ? -12.096 0.292 29.792 1.00 38.22 83 ALA A CA 1
ATOM 672 C C . ALA A 1 83 ? -11.206 -0.642 30.620 1.00 38.22 83 ALA A C 1
ATOM 674 O O . ALA A 1 83 ? -11.707 -1.372 31.475 1.00 38.22 83 ALA A O 1
ATOM 675 N N . VAL A 1 84 ? -9.897 -0.609 30.376 1.00 42.84 84 VAL A N 1
ATOM 676 C CA . VAL A 1 84 ? -8.924 -1.241 31.267 1.00 42.84 84 VAL A CA 1
ATOM 677 C C . VAL A 1 84 ? -8.592 -0.213 32.336 1.00 42.84 84 VAL A C 1
ATOM 679 O O . VAL A 1 84 ? -7.915 0.780 32.072 1.00 42.84 84 VAL A O 1
ATOM 682 N N . VAL A 1 85 ? -9.088 -0.437 33.553 1.00 35.75 85 VAL A N 1
ATOM 683 C CA . VAL A 1 85 ? -8.583 0.287 34.720 1.00 35.75 85 VAL A CA 1
ATOM 684 C C . VAL A 1 85 ? -7.147 -0.179 34.913 1.00 35.75 85 VAL A C 1
ATOM 686 O O . VAL A 1 85 ? -6.914 -1.308 35.340 1.00 35.75 85 VAL A O 1
ATOM 689 N N . VAL A 1 86 ? -6.191 0.671 34.539 1.00 37.22 86 VAL A N 1
ATOM 690 C CA . VAL A 1 86 ? -4.766 0.390 34.713 1.00 37.22 86 VAL A CA 1
ATOM 691 C C . VAL A 1 86 ? -4.463 0.429 36.208 1.00 37.22 86 VAL A C 1
ATOM 693 O O . VAL A 1 86 ? -4.181 1.485 36.767 1.00 37.22 86 VAL A O 1
ATOM 696 N N . SER A 1 87 ? -4.539 -0.727 36.868 1.00 31.52 87 SER A N 1
ATOM 697 C CA . SER A 1 87 ? -3.738 -0.952 38.064 1.00 31.52 87 SER A CA 1
ATOM 698 C C . SER A 1 87 ? -2.297 -1.185 37.617 1.00 31.52 87 SER A C 1
ATOM 700 O O . SER A 1 87 ? -2.043 -1.891 36.640 1.00 31.52 87 SER A O 1
ATOM 702 N N . GLU A 1 88 ? -1.338 -0.618 38.343 1.00 35.19 88 GLU A N 1
ATOM 703 C CA . GLU A 1 88 ? 0.096 -0.667 38.008 1.00 35.19 88 GLU A CA 1
ATOM 704 C C . GLU A 1 88 ? 0.715 -2.082 38.138 1.00 35.19 88 GLU A C 1
ATOM 706 O O . GLU A 1 88 ? 1.928 -2.256 38.066 1.00 35.19 88 GLU A O 1
ATOM 711 N N . THR A 1 89 ? -0.116 -3.112 38.337 1.00 36.94 89 THR A N 1
ATOM 712 C CA . THR A 1 89 ? 0.259 -4.506 38.624 1.00 36.94 89 THR A CA 1
ATOM 713 C C . THR A 1 89 ? -0.652 -5.548 37.939 1.00 36.94 89 THR A C 1
ATOM 715 O O . THR A 1 89 ? -0.678 -6.716 38.333 1.00 36.94 89 THR A O 1
ATOM 718 N N . GLY A 1 90 ? -1.411 -5.166 36.904 1.00 36.53 90 GLY A N 1
ATOM 719 C CA . GLY A 1 90 ? -2.369 -6.049 36.220 1.00 36.53 90 GLY A CA 1
ATOM 720 C C . GLY A 1 90 ? -1.800 -6.850 35.037 1.00 36.53 90 GLY A C 1
ATOM 721 O O . GLY A 1 90 ? -1.671 -6.321 33.937 1.00 36.53 90 GLY A O 1
ATOM 722 N N . ARG A 1 91 ? -1.556 -8.161 35.208 1.00 34.38 91 ARG A N 1
ATOM 723 C CA . ARG A 1 91 ? -1.333 -9.085 34.072 1.00 34.38 91 ARG A CA 1
ATOM 724 C C . ARG A 1 91 ? -2.625 -9.255 33.265 1.00 34.38 91 ARG A C 1
ATOM 726 O O . ARG A 1 91 ? -3.584 -9.830 33.779 1.00 34.38 91 ARG A O 1
ATOM 733 N N . VAL A 1 92 ? -2.630 -8.853 31.995 1.00 38.16 92 VAL A N 1
ATOM 734 C CA . VAL A 1 92 ? -3.738 -9.155 31.074 1.00 38.16 92 VAL A CA 1
ATOM 735 C C . VAL A 1 92 ? -3.504 -10.521 30.420 1.00 38.16 92 VAL A C 1
ATOM 737 O O . VAL A 1 92 ? -2.416 -10.789 29.919 1.00 38.16 92 VAL A O 1
ATOM 740 N N . LYS A 1 93 ? -4.520 -11.393 30.431 1.00 34.03 93 LYS A N 1
ATOM 741 C CA . LYS A 1 93 ? -4.544 -12.654 29.674 1.00 34.03 93 LYS A CA 1
ATOM 742 C C . LYS A 1 93 ? -5.571 -12.559 28.545 1.00 34.03 93 LYS A C 1
ATOM 744 O O . LYS A 1 93 ? -6.765 -12.677 28.798 1.00 34.03 93 LYS A O 1
ATOM 749 N N . ALA A 1 94 ? -5.088 -12.380 27.324 1.00 35.53 94 ALA A N 1
ATOM 750 C CA . ALA A 1 94 ? -5.792 -12.596 26.060 1.00 35.53 94 ALA A CA 1
ATOM 751 C C . ALA A 1 94 ? -4.721 -12.794 24.971 1.00 35.53 94 ALA A C 1
ATOM 753 O O . ALA A 1 94 ? -3.564 -12.466 25.218 1.00 35.53 94 ALA A O 1
ATOM 754 N N . ASN A 1 95 ? -5.082 -13.290 23.788 1.00 34.69 95 ASN A N 1
ATOM 755 C CA . ASN A 1 95 ? -4.173 -13.400 22.638 1.00 34.69 95 ASN A CA 1
ATOM 756 C C . ASN A 1 95 ? -4.532 -12.301 21.600 1.00 34.69 95 ASN A C 1
ATOM 758 O O . ASN A 1 95 ? -5.717 -12.023 21.455 1.00 34.69 95 ASN A O 1
ATOM 762 N N . GLN A 1 96 ? -3.546 -11.740 20.864 1.00 41.97 96 GLN A N 1
ATOM 763 C CA . GLN A 1 96 ? -3.668 -10.810 19.696 1.00 41.97 96 GLN A CA 1
ATOM 764 C C . GLN A 1 96 ? -3.696 -9.244 19.862 1.00 41.97 96 GLN A C 1
ATOM 766 O O . GLN A 1 96 ? -4.122 -8.586 18.922 1.00 41.97 96 GLN A O 1
ATOM 771 N N . PHE A 1 97 ? -3.236 -8.570 20.938 1.00 42.97 97 PHE A N 1
ATOM 772 C CA . PHE A 1 97 ? -3.242 -7.077 20.997 1.00 42.97 97 PHE A CA 1
ATOM 773 C C . PHE A 1 97 ? -2.545 -6.400 19.804 1.00 42.97 97 PHE A C 1
ATOM 775 O O . PHE A 1 97 ? -1.475 -6.815 19.365 1.00 42.97 97 PHE A O 1
ATOM 782 N N . PHE A 1 98 ? -3.095 -5.241 19.437 1.00 46.91 98 PHE A N 1
ATOM 783 C CA . PHE A 1 98 ? -2.455 -4.200 18.639 1.00 46.91 98 PHE A CA 1
ATOM 784 C C . PHE A 1 98 ? -2.328 -2.950 19.518 1.00 46.91 98 PHE A C 1
ATOM 786 O O . PHE A 1 98 ? -3.115 -2.750 20.448 1.00 46.91 98 PHE A O 1
ATOM 793 N N . ILE A 1 99 ? -1.307 -2.129 19.280 1.00 50.69 99 ILE A N 1
ATOM 794 C CA . ILE A 1 99 ? -1.087 -0.887 20.026 1.00 50.69 99 ILE A CA 1
ATOM 795 C C . ILE A 1 99 ? -0.617 0.195 19.058 1.00 50.69 99 ILE A C 1
ATOM 797 O O . ILE A 1 99 ? 0.103 -0.094 18.107 1.00 50.69 99 ILE A O 1
ATOM 801 N N . VAL A 1 100 ? -1.064 1.429 19.294 1.00 51.28 100 VAL A N 1
ATOM 802 C CA . VAL A 1 100 ? -1.061 2.505 18.298 1.00 51.28 100 VAL A CA 1
ATOM 803 C C . VAL A 1 100 ? -0.151 3.678 18.676 1.00 51.28 100 VAL A C 1
ATOM 805 O O . VAL A 1 100 ? 0.141 4.507 17.821 1.00 51.28 100 VAL A O 1
ATOM 808 N N . PHE A 1 101 ? 0.352 3.767 19.917 1.00 48.00 101 PHE A N 1
ATOM 809 C CA . PHE A 1 101 ? 1.114 4.944 20.351 1.00 48.00 101 PHE A CA 1
ATOM 810 C C . PHE A 1 101 ? 2.341 4.642 21.232 1.00 48.00 101 PHE A C 1
ATOM 812 O O . PHE A 1 101 ? 2.205 4.212 22.369 1.00 48.00 101 PHE A O 1
ATOM 819 N N . LYS A 1 102 ? 3.519 5.084 20.756 1.00 48.28 102 LYS A N 1
ATOM 820 C CA . LYS A 1 102 ? 4.808 5.241 21.479 1.00 48.28 102 LYS A CA 1
ATOM 821 C C . LYS A 1 102 ? 5.600 3.961 21.786 1.00 48.28 102 LYS A C 1
ATOM 823 O O . LYS A 1 102 ? 5.053 2.913 22.101 1.00 48.28 102 LYS A O 1
ATOM 828 N N . ASP A 1 103 ? 6.926 4.099 21.796 1.00 51.53 103 ASP A N 1
ATOM 829 C CA . ASP A 1 103 ? 7.902 3.010 21.991 1.00 51.53 103 ASP A CA 1
ATOM 830 C C . ASP A 1 103 ? 7.737 2.251 23.321 1.00 51.53 103 ASP A C 1
ATOM 832 O O . ASP A 1 103 ? 7.992 1.050 23.399 1.00 51.53 103 ASP A O 1
ATOM 836 N N . ALA A 1 104 ? 7.264 2.929 24.372 1.00 53.16 104 ALA A N 1
ATOM 837 C CA . ALA A 1 104 ? 6.963 2.299 25.660 1.00 53.16 104 ALA A CA 1
ATOM 838 C C . ALA A 1 104 ? 5.882 1.208 25.537 1.00 53.16 104 ALA A C 1
ATOM 840 O O . ALA A 1 104 ? 5.946 0.180 26.216 1.00 53.16 104 ALA A O 1
ATOM 841 N N . ASP A 1 105 ? 4.926 1.393 24.628 1.00 58.91 105 ASP A N 1
ATOM 842 C CA . ASP A 1 105 ? 3.840 0.447 24.425 1.00 58.91 105 ASP A CA 1
ATOM 843 C C . ASP A 1 105 ? 4.285 -0.750 23.559 1.00 58.91 105 ASP A C 1
ATOM 845 O O . ASP A 1 105 ? 3.758 -1.847 23.721 1.00 58.91 105 ASP A O 1
ATOM 849 N N . TRP A 1 106 ? 5.328 -0.615 22.727 1.00 62.81 106 TRP A N 1
ATOM 850 C CA . TRP A 1 106 ? 5.942 -1.759 22.027 1.00 62.81 106 TRP A CA 1
ATOM 851 C C . TRP A 1 106 ? 6.508 -2.790 23.008 1.00 62.81 106 TRP A C 1
ATOM 853 O O . TRP A 1 106 ? 6.355 -3.997 22.809 1.00 62.81 106 TRP A O 1
ATOM 863 N N . VAL A 1 107 ? 7.136 -2.316 24.090 1.00 63.91 107 VAL A N 1
ATOM 864 C CA . VAL A 1 107 ? 7.604 -3.170 25.192 1.00 63.91 107 VAL A CA 1
ATOM 865 C C . VAL A 1 107 ? 6.415 -3.837 25.884 1.00 63.91 107 VAL A C 1
ATOM 867 O O . VAL A 1 107 ? 6.468 -5.033 26.172 1.00 63.91 107 VAL A O 1
ATOM 870 N N . MET A 1 108 ? 5.318 -3.097 26.090 1.00 63.12 108 MET A N 1
ATOM 871 C CA . MET A 1 108 ? 4.091 -3.640 26.670 1.00 63.12 108 MET A CA 1
ATOM 872 C C . MET A 1 108 ? 3.512 -4.764 25.802 1.00 63.12 108 MET A C 1
ATOM 874 O O . MET A 1 108 ? 3.373 -5.873 26.313 1.00 63.12 108 MET A O 1
ATOM 878 N N . ALA A 1 109 ? 3.263 -4.537 24.505 1.00 64.62 109 ALA A N 1
ATOM 879 C CA . ALA A 1 109 ? 2.739 -5.544 23.571 1.00 64.62 109 ALA A CA 1
ATOM 880 C C . ALA A 1 109 ? 3.573 -6.835 23.586 1.00 64.62 109 ALA A C 1
ATOM 882 O O . ALA A 1 109 ? 3.044 -7.925 23.820 1.00 64.62 109 ALA A O 1
ATOM 883 N N . LYS A 1 110 ? 4.899 -6.708 23.436 1.00 65.25 110 LYS A N 1
ATOM 884 C CA . LYS A 1 110 ? 5.817 -7.856 23.448 1.00 65.25 110 LYS A CA 1
ATOM 885 C C . LYS A 1 110 ? 5.792 -8.610 24.788 1.00 65.25 110 LYS A C 1
ATOM 887 O O . LYS A 1 110 ? 5.932 -9.831 24.793 1.00 65.25 110 LYS A O 1
ATOM 892 N N . SER A 1 111 ? 5.569 -7.918 25.913 1.00 61.09 111 SER A N 1
ATOM 893 C CA . SER A 1 111 ? 5.509 -8.526 27.257 1.00 61.09 111 SER A CA 1
ATOM 894 C C . SER A 1 111 ? 4.254 -9.370 27.523 1.00 61.09 111 SER A C 1
ATOM 896 O O . SER A 1 111 ? 4.285 -10.248 28.386 1.00 61.09 111 SER A O 1
ATOM 898 N N . VAL A 1 112 ? 3.168 -9.127 26.779 1.00 57.72 112 VAL A N 1
ATOM 899 C CA . VAL A 1 112 ? 1.902 -9.882 26.860 1.00 57.72 112 VAL A CA 1
ATOM 900 C C . VAL A 1 112 ? 1.677 -10.819 25.664 1.00 57.72 112 VAL A C 1
ATOM 902 O O . VAL A 1 112 ? 0.606 -11.401 25.533 1.00 57.72 112 VAL A O 1
ATOM 905 N N . GLY A 1 113 ? 2.705 -11.032 24.834 1.00 57.03 113 GLY A N 1
ATOM 906 C CA . GLY A 1 113 ? 2.697 -12.042 23.772 1.00 57.03 113 GLY A CA 1
ATOM 907 C C . GLY A 1 113 ? 2.091 -11.588 22.446 1.00 57.03 113 GLY A C 1
ATOM 908 O O . GLY A 1 113 ? 1.459 -12.390 21.762 1.00 57.03 113 GLY A O 1
ATOM 909 N N . MET A 1 114 ? 2.195 -10.298 22.121 1.00 64.56 114 MET A N 1
ATOM 910 C CA . MET A 1 114 ? 1.411 -9.672 21.055 1.00 64.56 114 MET A CA 1
ATOM 911 C C . MET A 1 114 ? 2.273 -8.825 20.113 1.00 64.56 114 MET A C 1
ATOM 913 O O . MET A 1 114 ? 3.323 -8.303 20.501 1.00 64.56 114 MET A O 1
ATOM 917 N N . THR A 1 115 ? 1.825 -8.711 18.861 1.00 66.44 115 THR A N 1
ATOM 918 C CA . THR A 1 115 ? 2.611 -8.160 17.750 1.00 66.44 115 THR A CA 1
ATOM 919 C C . THR A 1 115 ? 2.257 -6.687 17.521 1.00 66.44 115 THR A C 1
ATOM 921 O O . THR A 1 115 ? 1.167 -6.400 17.026 1.00 66.44 115 THR A O 1
ATOM 924 N N . PRO A 1 116 ? 3.142 -5.732 17.866 1.00 69.69 116 PRO A N 1
ATOM 925 C CA . PRO A 1 116 ? 2.921 -4.322 17.554 1.00 69.69 116 PRO A CA 1
ATOM 926 C C . PRO A 1 116 ? 2.934 -4.087 16.038 1.00 69.69 116 PRO A C 1
ATOM 928 O O . PRO A 1 116 ? 3.666 -4.751 15.303 1.00 69.69 116 PRO A O 1
ATOM 931 N N . LEU A 1 117 ? 2.137 -3.119 15.583 1.00 75.38 117 LEU A N 1
ATOM 932 C CA . LEU A 1 117 ? 1.954 -2.807 14.169 1.00 75.38 117 LEU A CA 1
ATOM 933 C C . LEU A 1 117 ? 2.379 -1.349 13.904 1.00 75.38 117 LEU A C 1
ATOM 935 O O . LEU A 1 117 ? 1.653 -0.439 14.307 1.00 75.38 117 LEU A O 1
ATOM 939 N N . PRO A 1 118 ? 3.535 -1.097 13.262 1.00 78.50 118 PRO A N 1
ATOM 940 C CA . PRO A 1 118 ? 3.998 0.260 12.981 1.00 78.50 118 PRO A CA 1
ATOM 941 C C . PRO A 1 118 ? 3.147 0.861 11.864 1.00 78.50 118 PRO A C 1
ATOM 943 O O . PRO A 1 118 ? 3.102 0.311 10.771 1.00 78.50 118 PRO A O 1
ATOM 946 N N . ILE A 1 119 ? 2.448 1.964 12.123 1.00 80.88 119 ILE A N 1
ATOM 947 C CA . ILE A 1 119 ? 1.509 2.586 11.165 1.00 80.88 119 ILE A CA 1
ATOM 948 C C . ILE A 1 119 ? 1.560 4.121 11.174 1.00 80.88 119 ILE A C 1
ATOM 950 O O . ILE A 1 119 ? 0.848 4.788 10.425 1.00 80.88 119 ILE A O 1
ATOM 954 N N . GLU A 1 120 ? 2.424 4.701 12.002 1.00 76.62 120 GLU A N 1
ATOM 955 C CA . GLU A 1 120 ? 2.518 6.136 12.273 1.00 76.62 120 GLU A CA 1
ATOM 956 C C . GLU A 1 120 ? 3.121 6.964 11.126 1.00 76.62 120 GLU A C 1
ATOM 958 O O . GLU A 1 120 ? 2.968 8.182 11.103 1.00 76.62 120 GLU A O 1
ATOM 963 N N . LYS A 1 121 ? 3.764 6.307 10.152 1.00 83.69 121 LYS A N 1
ATOM 964 C CA . LYS A 1 121 ? 4.322 6.927 8.934 1.00 83.69 121 LYS A CA 1
ATOM 965 C C . LYS A 1 121 ? 3.551 6.562 7.663 1.00 83.69 121 LYS A C 1
ATOM 967 O O . LYS A 1 121 ? 4.040 6.820 6.566 1.00 83.69 121 LYS A O 1
ATOM 972 N N . MET A 1 122 ? 2.379 5.937 7.784 1.00 89.31 122 MET A N 1
ATOM 973 C CA . MET A 1 122 ? 1.655 5.426 6.617 1.00 89.31 122 MET A CA 1
ATOM 974 C C . MET A 1 122 ? 0.951 6.496 5.792 1.00 89.31 122 MET A C 1
AT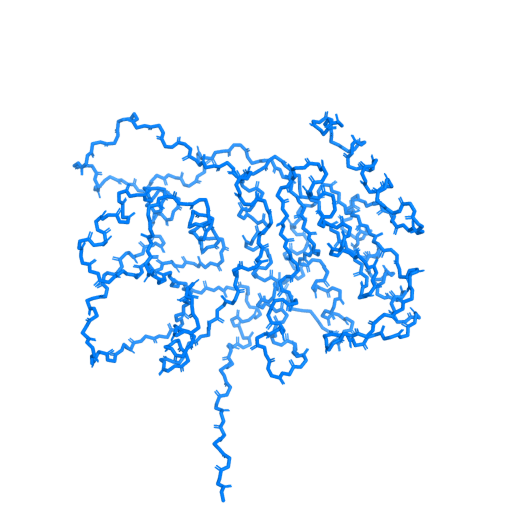OM 976 O O . MET A 1 122 ? 0.782 6.278 4.598 1.00 89.31 122 MET A O 1
ATOM 980 N N . LEU A 1 123 ? 0.573 7.633 6.383 1.00 89.19 123 LEU A N 1
ATOM 981 C CA . LEU A 1 123 ? -0.162 8.690 5.687 1.00 89.19 123 LEU A CA 1
ATOM 982 C C . LEU A 1 123 ? 0.638 9.983 5.551 1.00 89.19 123 LEU A C 1
ATOM 984 O O . LEU A 1 123 ? 1.249 10.462 6.505 1.00 89.19 123 LEU A O 1
ATOM 988 N N . VAL A 1 124 ? 0.542 10.577 4.366 1.00 88.88 124 VAL A N 1
ATOM 989 C CA . VAL A 1 124 ? 0.968 11.942 4.049 1.00 88.88 124 VAL A CA 1
ATOM 990 C C . VAL A 1 124 ? -0.267 12.736 3.617 1.00 88.88 124 VAL A C 1
ATOM 992 O O . VAL A 1 124 ? -1.134 12.212 2.915 1.00 88.88 124 VAL A O 1
ATOM 995 N N . ASN A 1 125 ? -0.341 13.995 4.054 1.00 85.56 125 ASN A N 1
ATOM 996 C CA . ASN A 1 125 ? -1.487 14.893 3.884 1.00 85.56 125 ASN A CA 1
ATOM 997 C C . ASN A 1 125 ? -2.805 14.343 4.485 1.00 85.56 125 ASN A C 1
ATOM 999 O O . ASN A 1 125 ? -3.867 14.393 3.862 1.00 85.56 125 ASN A O 1
ATOM 1003 N N . ALA A 1 126 ? -2.746 13.773 5.6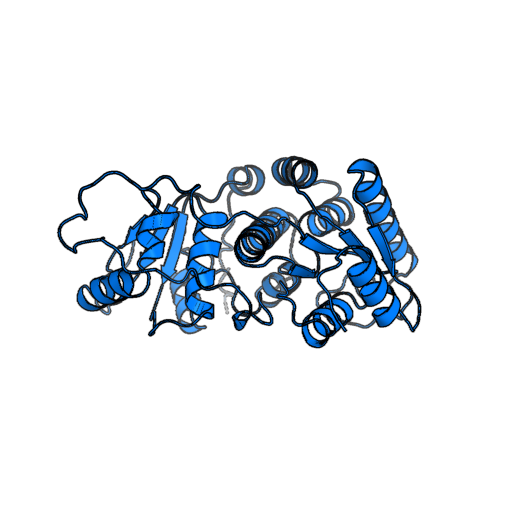96 1.00 81.06 126 ALA A N 1
ATOM 1004 C CA . ALA A 1 126 ? -3.908 13.177 6.371 1.00 81.06 126 ALA A CA 1
ATOM 1005 C C . ALA A 1 126 ? -5.024 14.196 6.690 1.00 81.06 126 ALA A C 1
ATOM 1007 O O . ALA A 1 126 ? -6.180 13.820 6.855 1.00 81.06 126 ALA A O 1
ATOM 1008 N N . GLU A 1 127 ? -4.696 15.487 6.747 1.00 80.31 127 GLU A N 1
ATOM 1009 C CA . GLU A 1 127 ? -5.635 16.604 6.888 1.00 80.31 127 GLU A CA 1
ATOM 1010 C C . GLU A 1 127 ? -6.529 16.844 5.658 1.00 80.31 127 GLU A C 1
ATOM 1012 O O . GLU A 1 127 ? -7.515 17.570 5.766 1.00 80.31 127 GLU A O 1
ATOM 1017 N N . LEU A 1 128 ? -6.205 16.241 4.508 1.00 79.75 128 LEU A N 1
ATOM 1018 C CA . LEU A 1 128 ? -7.027 16.291 3.293 1.00 79.75 128 LEU A CA 1
ATOM 1019 C C . LEU A 1 128 ? -8.135 15.230 3.269 1.00 79.75 128 LEU A C 1
ATOM 1021 O O . LEU A 1 128 ? -9.034 15.307 2.432 1.00 79.75 128 LEU A O 1
ATOM 1025 N N . LEU A 1 129 ? -8.074 14.234 4.156 1.00 76.25 129 LEU A N 1
ATOM 1026 C CA . LEU A 1 129 ? -9.127 13.233 4.283 1.00 76.25 129 LEU A CA 1
ATOM 1027 C C . LEU A 1 129 ? -10.390 13.904 4.821 1.00 76.25 129 LEU A C 1
ATOM 1029 O O . LEU A 1 129 ? -10.338 14.641 5.809 1.00 76.25 129 LEU A O 1
ATOM 1033 N N . GLN A 1 130 ? -11.534 13.642 4.188 1.00 65.00 130 GLN A N 1
ATOM 1034 C CA . GLN A 1 130 ? -12.798 14.184 4.667 1.00 65.00 130 GLN A CA 1
ATOM 1035 C C . GLN A 1 130 ? -13.097 13.620 6.055 1.00 65.00 130 GLN A C 1
ATOM 1037 O O . GLN A 1 130 ? -13.448 12.448 6.212 1.00 65.00 130 GLN A O 1
ATOM 1042 N N . THR A 1 131 ? -13.025 14.479 7.071 1.00 53.03 131 THR A N 1
ATOM 1043 C CA . THR A 1 131 ? -13.671 14.185 8.344 1.00 53.03 131 THR A CA 1
ATOM 1044 C C . THR A 1 131 ? -15.160 14.045 8.052 1.00 53.03 131 THR A C 1
ATOM 1046 O O . THR A 1 131 ? -15.777 14.923 7.442 1.00 53.03 131 THR A O 1
ATOM 1049 N N . VAL A 1 132 ? -15.757 12.917 8.447 1.00 46.84 132 VAL A N 1
ATOM 1050 C CA . VAL A 1 132 ? -17.211 12.753 8.361 1.00 46.84 132 VAL A CA 1
ATOM 1051 C C . VAL A 1 132 ? -17.813 13.756 9.336 1.00 46.84 132 VAL A C 1
ATOM 1053 O O . VAL A 1 132 ? -17.913 13.492 10.534 1.00 46.84 132 VAL A O 1
ATOM 1056 N N . ALA A 1 133 ? -18.167 14.933 8.819 1.00 38.00 133 ALA A N 1
ATOM 1057 C CA . ALA A 1 133 ? -18.763 16.010 9.584 1.00 38.00 133 ALA A CA 1
ATOM 1058 C C . ALA A 1 133 ? -20.095 15.512 10.148 1.00 38.00 133 ALA A C 1
ATOM 1060 O O . ALA A 1 133 ? -21.119 15.486 9.461 1.00 38.00 133 ALA A O 1
ATOM 1061 N N . PHE A 1 134 ? -20.060 15.065 11.402 1.00 36.69 134 PHE A N 1
ATOM 1062 C CA . PHE A 1 134 ? -21.222 14.564 12.111 1.00 36.69 134 PHE A CA 1
ATOM 1063 C C . PHE A 1 134 ? -22.228 15.706 12.242 1.00 36.69 134 PHE A C 1
ATOM 1065 O O . PHE A 1 134 ? -22.084 16.567 13.109 1.00 36.69 134 PHE A O 1
ATOM 1072 N N . GLN A 1 135 ? -23.240 15.741 11.371 1.00 33.19 135 GLN A N 1
ATOM 1073 C CA . GLN A 1 135 ? -24.350 16.667 11.540 1.00 33.19 135 GLN A CA 1
ATOM 1074 C C . GLN A 1 135 ? -25.167 16.204 12.753 1.00 33.19 135 GLN A C 1
ATOM 1076 O O . GLN A 1 135 ? -25.725 15.106 12.718 1.00 33.19 135 GLN A O 1
ATOM 1081 N N . PRO A 1 136 ? -25.258 17.003 13.835 1.00 33.06 136 PRO A N 1
ATOM 1082 C CA . PRO A 1 136 ? -25.892 16.587 15.080 1.00 33.06 136 PRO A CA 1
ATOM 1083 C C . PRO A 1 136 ? -27.421 16.737 15.011 1.00 33.06 136 PRO A C 1
ATOM 1085 O O . PRO A 1 136 ? -28.061 17.247 15.930 1.00 33.06 136 PRO A O 1
ATOM 1088 N N . SER A 1 137 ? -28.034 16.288 13.917 1.00 33.66 137 SER A N 1
ATOM 1089 C CA . SER A 1 137 ? -29.481 16.204 13.769 1.00 33.66 137 SER A CA 1
ATOM 1090 C C . SER A 1 137 ? -29.982 14.849 14.285 1.00 33.66 137 SER A C 1
ATOM 1092 O O . SER A 1 137 ? -30.004 13.842 13.585 1.00 33.66 137 SER A O 1
ATOM 1094 N N . SER A 1 138 ? -30.482 14.861 15.527 1.00 32.47 138 SER A N 1
ATOM 1095 C CA . SER A 1 138 ? -31.409 13.865 16.107 1.00 32.47 138 SER A CA 1
ATOM 1096 C C . SER A 1 138 ? -30.890 12.524 16.672 1.00 32.47 138 SER A C 1
ATOM 1098 O O . SER A 1 138 ? -31.669 11.579 16.776 1.00 32.47 138 SER A O 1
ATOM 1100 N N . ILE A 1 139 ? -29.661 12.444 17.202 1.00 39.41 139 ILE A N 1
ATOM 1101 C CA . ILE A 1 139 ? -29.310 11.371 18.165 1.00 39.41 139 ILE A CA 1
ATOM 1102 C C . ILE A 1 139 ? -29.374 11.911 19.601 1.00 39.41 139 ILE A C 1
ATOM 1104 O O . ILE A 1 139 ? -28.430 12.504 20.116 1.00 39.41 139 ILE A O 1
ATOM 1108 N N . SER A 1 140 ? -30.519 11.697 20.254 1.00 33.59 140 SER A N 1
ATOM 1109 C CA . SER A 1 140 ? -30.676 11.897 21.701 1.00 33.59 140 SER A CA 1
ATOM 1110 C C . SER A 1 140 ? -29.820 10.886 22.469 1.00 33.59 140 SER A C 1
ATOM 1112 O O . SER A 1 140 ? -29.861 9.695 22.173 1.00 33.59 140 SER A O 1
ATOM 1114 N N . ALA A 1 141 ? -29.101 11.328 23.505 1.00 35.75 141 ALA A N 1
ATOM 1115 C CA . ALA A 1 141 ? -28.198 10.482 24.297 1.00 35.75 141 ALA A CA 1
ATOM 1116 C C . ALA A 1 141 ? -28.870 9.256 24.964 1.00 35.75 141 ALA A C 1
ATOM 1118 O O . ALA A 1 141 ? -28.180 8.333 25.391 1.00 35.75 141 ALA A O 1
ATOM 1119 N N . ASN A 1 142 ? -30.207 9.214 25.013 1.00 33.62 142 ASN A N 1
ATOM 1120 C CA . ASN A 1 142 ? -30.985 8.099 25.557 1.00 33.62 142 ASN A CA 1
ATOM 1121 C C . ASN A 1 142 ? -31.295 6.976 24.535 1.00 33.62 142 ASN A C 1
ATOM 1123 O O . ASN A 1 142 ? -31.998 6.032 24.891 1.00 33.62 142 ASN A O 1
ATOM 1127 N N . SER A 1 143 ? -30.815 7.040 23.282 1.00 35.12 143 SER A N 1
ATOM 1128 C CA . SER A 1 143 ? -31.166 6.069 22.221 1.00 35.12 143 SER A CA 1
ATOM 1129 C C . SER A 1 143 ? -30.139 4.953 21.950 1.00 35.12 143 SER A C 1
ATOM 1131 O O . SER A 1 143 ? -30.301 4.205 20.984 1.00 35.12 143 SER A O 1
ATOM 1133 N N . LEU A 1 144 ? -29.139 4.762 22.824 1.00 39.69 144 LEU A N 1
ATOM 1134 C CA . LEU A 1 144 ? -28.067 3.742 22.722 1.00 39.69 144 LEU A CA 1
ATOM 1135 C C . LEU A 1 144 ? -28.533 2.260 22.746 1.00 39.69 144 LEU A C 1
ATOM 1137 O O . LEU A 1 144 ? -27.716 1.353 22.872 1.00 39.69 144 LEU A O 1
ATOM 1141 N N . THR A 1 145 ? -29.835 1.994 22.635 1.00 35.38 145 THR A N 1
ATOM 1142 C CA . THR A 1 145 ? -30.446 0.654 22.599 1.00 35.38 145 THR A CA 1
ATOM 1143 C C . THR A 1 145 ? -31.108 0.310 21.261 1.00 35.38 145 THR A C 1
ATOM 1145 O O . THR A 1 145 ? -31.648 -0.789 21.119 1.00 35.38 145 THR A O 1
ATOM 1148 N N . GLN A 1 146 ? -31.090 1.207 20.267 1.00 36.44 146 GLN A N 1
ATOM 1149 C CA . GLN A 1 146 ? -31.668 0.926 18.948 1.00 36.44 146 GLN A CA 1
ATOM 1150 C C . GLN A 1 146 ? -30.639 0.364 17.954 1.00 36.44 146 GLN A C 1
ATOM 1152 O O . GLN A 1 146 ? -29.445 0.635 18.034 1.00 36.44 146 GLN A O 1
ATOM 1157 N N . LYS A 1 147 ? -31.145 -0.500 17.062 1.00 32.59 147 LYS A N 1
ATOM 1158 C CA . LYS A 1 147 ? -30.404 -1.432 16.189 1.00 32.59 147 LYS A CA 1
ATOM 1159 C C . LYS A 1 147 ? -29.202 -0.799 15.466 1.00 32.59 147 LYS A C 1
ATOM 1161 O O . LYS A 1 147 ? -29.301 0.358 15.063 1.00 32.59 147 LYS A O 1
ATOM 1166 N N . PRO A 1 148 ? -28.127 -1.575 15.198 1.00 35.31 148 PRO A N 1
ATOM 1167 C CA . PRO A 1 148 ? -26.958 -1.077 14.479 1.00 35.31 148 PRO A CA 1
ATOM 1168 C C . PRO A 1 148 ? -27.364 -0.441 13.147 1.00 35.31 148 PRO A C 1
ATOM 1170 O O . PRO A 1 148 ? -28.022 -1.073 12.312 1.00 35.31 148 PRO A O 1
ATOM 1173 N N . VAL A 1 149 ? -26.961 0.817 12.965 1.00 36.44 149 VAL A N 1
ATOM 1174 C CA . VAL A 1 149 ? -27.104 1.545 11.702 1.00 36.44 149 VAL A CA 1
ATOM 1175 C C . VAL A 1 149 ? -26.364 0.754 10.624 1.00 36.44 149 VAL A C 1
ATOM 1177 O O . VAL A 1 149 ? -25.247 0.288 10.843 1.00 36.44 149 VAL A O 1
ATOM 1180 N N . LYS A 1 150 ? -26.992 0.539 9.461 1.00 31.16 150 LYS A N 1
ATOM 1181 C CA . LYS A 1 150 ? -26.368 -0.246 8.386 1.00 31.16 150 LYS A CA 1
ATOM 1182 C C . LYS A 1 150 ? -25.107 0.489 7.892 1.00 31.16 150 LYS A C 1
ATOM 1184 O O . LYS A 1 150 ? -25.262 1.614 7.420 1.00 31.16 150 LYS A O 1
ATOM 1189 N N . PRO A 1 151 ? -23.906 -0.130 7.874 1.00 41.12 151 PRO A N 1
ATOM 1190 C CA . PRO A 1 151 ? -22.644 0.562 7.550 1.00 41.12 151 PRO A CA 1
ATOM 1191 C C . PRO A 1 151 ? -22.513 1.172 6.139 1.00 41.12 151 PRO A C 1
ATOM 1193 O O . PRO A 1 151 ? -21.469 1.711 5.805 1.00 41.12 151 PRO A O 1
ATOM 1196 N N . ARG A 1 152 ? -23.538 1.073 5.281 1.00 34.22 152 ARG A N 1
ATOM 1197 C CA . ARG A 1 152 ? -23.501 1.434 3.849 1.00 34.22 152 ARG A CA 1
ATOM 1198 C C . ARG A 1 152 ? -23.982 2.853 3.506 1.00 34.22 152 ARG A C 1
ATOM 1200 O O . ARG A 1 152 ? -24.099 3.156 2.326 1.00 34.22 152 ARG A O 1
ATOM 1207 N N . GLN A 1 153 ? -24.336 3.690 4.484 1.00 34.62 153 GLN A N 1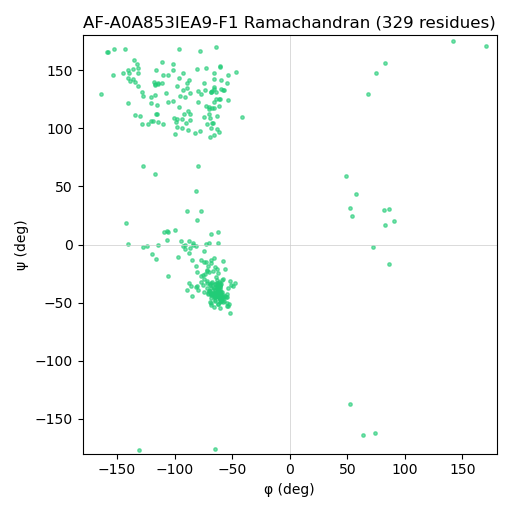
ATOM 1208 C CA . GLN A 1 153 ? -24.987 4.990 4.226 1.00 34.62 153 GLN A CA 1
ATOM 1209 C C . GLN A 1 153 ? -24.097 6.229 4.408 1.00 34.62 153 GLN A C 1
ATOM 1211 O O . GLN A 1 153 ? -24.613 7.343 4.356 1.00 34.62 153 GLN A O 1
ATOM 1216 N N . TYR A 1 154 ? -22.783 6.063 4.569 1.00 39.53 154 TYR A N 1
ATOM 1217 C CA . TYR A 1 154 ? -21.853 7.188 4.665 1.00 39.53 154 TYR A CA 1
ATOM 1218 C C . TYR A 1 154 ? -20.881 7.191 3.483 1.00 39.53 154 TYR A C 1
ATOM 1220 O O . TYR A 1 154 ? -20.131 6.240 3.297 1.00 39.53 154 TYR A O 1
ATOM 1228 N N . LEU A 1 155 ? -20.941 8.303 2.740 1.00 39.72 155 LEU A N 1
ATOM 1229 C CA . LEU A 1 155 ? -20.163 8.689 1.556 1.00 39.72 155 LEU A CA 1
ATOM 1230 C C . LEU A 1 155 ? -20.412 7.867 0.264 1.00 39.72 155 LEU A C 1
ATOM 1232 O O . LEU A 1 155 ? -20.363 6.636 0.278 1.00 39.72 155 LEU A O 1
ATOM 1236 N N . PRO A 1 156 ? -20.667 8.529 -0.887 1.00 36.75 156 PRO A N 1
ATOM 1237 C CA . PRO A 1 156 ? -20.567 7.884 -2.192 1.00 36.75 156 PRO A CA 1
ATOM 1238 C C . PRO A 1 156 ? -19.086 7.618 -2.480 1.00 36.75 156 PRO A C 1
ATOM 1240 O O . PRO A 1 156 ? -18.301 8.551 -2.632 1.00 36.75 156 PRO A O 1
ATOM 1243 N N . VAL A 1 157 ? -18.694 6.344 -2.508 1.00 47.28 157 VAL A N 1
ATOM 1244 C CA . VAL A 1 157 ? -17.280 5.964 -2.611 1.00 47.28 157 VAL A CA 1
ATOM 1245 C C . VAL A 1 157 ? -16.740 6.297 -4.002 1.00 47.28 157 VAL A C 1
ATOM 1247 O O . VAL A 1 157 ? -17.201 5.750 -5.005 1.00 47.28 157 VAL A O 1
ATOM 1250 N N . SER A 1 158 ? -15.748 7.184 -4.059 1.00 50.19 158 SER A N 1
ATOM 1251 C CA . SER A 1 158 ? -14.984 7.459 -5.274 1.00 50.19 158 SER A CA 1
ATOM 1252 C C . SER A 1 158 ? -13.758 6.553 -5.308 1.00 50.19 158 SER A C 1
ATOM 1254 O O . SER A 1 158 ? -12.846 6.677 -4.497 1.00 50.19 158 SER A O 1
ATOM 1256 N N . HIS A 1 159 ? -13.724 5.616 -6.250 1.00 65.81 159 HIS A N 1
ATOM 1257 C CA . HIS A 1 159 ? -12.714 4.556 -6.289 1.00 65.81 159 HIS A CA 1
ATOM 1258 C C . HIS A 1 159 ? -11.445 4.929 -7.080 1.00 65.81 159 HIS A C 1
ATOM 1260 O O . HIS A 1 159 ? -10.793 4.050 -7.645 1.00 65.81 159 HIS A O 1
ATOM 1266 N N . ASN A 1 160 ? -11.070 6.212 -7.155 1.00 88.56 160 ASN A N 1
ATOM 1267 C CA . ASN A 1 160 ? -9.924 6.648 -7.963 1.00 88.56 160 ASN A CA 1
ATOM 1268 C C . ASN A 1 160 ? -8.589 6.400 -7.248 1.00 88.56 160 ASN A C 1
ATOM 1270 O O . ASN A 1 160 ? -7.867 7.327 -6.870 1.00 88.56 160 ASN A O 1
ATOM 1274 N N . LYS A 1 161 ? -8.254 5.119 -7.074 1.00 94.25 161 LYS A N 1
ATOM 1275 C CA . LYS A 1 161 ? -6.949 4.702 -6.574 1.00 94.25 161 LYS A CA 1
ATOM 1276 C C . LYS A 1 161 ? -5.896 4.804 -7.667 1.00 94.25 161 LYS A C 1
ATOM 1278 O O . LYS A 1 161 ? -6.087 4.261 -8.759 1.00 94.25 161 LYS A O 1
ATOM 1283 N N . VAL A 1 162 ? -4.783 5.461 -7.347 1.00 97.31 162 VAL A N 1
ATOM 1284 C CA . VAL A 1 162 ? -3.608 5.570 -8.214 1.00 97.31 162 VAL A CA 1
ATOM 1285 C C . VAL A 1 162 ? -2.413 4.927 -7.522 1.00 97.31 162 VAL A C 1
ATOM 1287 O O . VAL A 1 162 ? -1.865 5.501 -6.583 1.00 97.31 162 VAL A O 1
ATOM 1290 N N . ALA A 1 163 ? -1.993 3.750 -7.984 1.00 97.69 163 ALA A N 1
ATOM 1291 C CA . ALA A 1 163 ? -0.793 3.102 -7.455 1.00 97.69 163 ALA A CA 1
ATOM 1292 C C . ALA A 1 163 ? 0.462 3.543 -8.218 1.00 97.69 163 ALA A C 1
ATOM 1294 O O . ALA A 1 163 ? 0.455 3.617 -9.448 1.00 97.69 163 ALA A O 1
ATOM 1295 N N . ILE A 1 164 ? 1.556 3.776 -7.496 1.00 98.50 164 ILE A N 1
ATOM 1296 C CA . ILE A 1 164 ? 2.897 3.955 -8.048 1.00 98.50 164 ILE A CA 1
ATOM 1297 C C . ILE A 1 164 ? 3.620 2.610 -7.912 1.00 98.50 164 ILE A C 1
ATOM 1299 O O . ILE A 1 164 ? 4.007 2.200 -6.819 1.00 98.50 164 ILE A O 1
ATOM 1303 N N . MET A 1 165 ? 3.776 1.893 -9.025 1.00 97.75 165 MET A N 1
ATOM 1304 C CA . MET A 1 165 ? 4.301 0.523 -9.075 1.00 97.75 165 MET A CA 1
ATOM 1305 C C . MET A 1 165 ? 5.687 0.492 -9.732 1.00 97.75 165 MET A C 1
ATOM 1307 O O . MET A 1 165 ? 6.039 1.385 -10.498 1.00 97.75 165 MET A O 1
ATOM 1311 N N . GLY A 1 166 ? 6.493 -0.533 -9.446 1.00 97.00 166 GLY 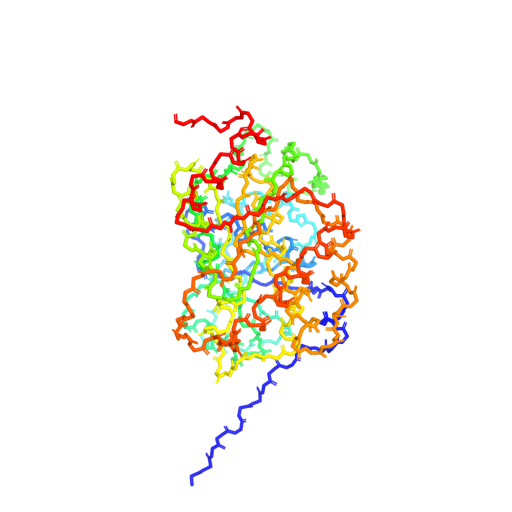A N 1
ATOM 1312 C CA . GLY A 1 166 ? 7.802 -0.733 -10.082 1.00 97.00 166 GLY A CA 1
ATOM 1313 C C . GLY A 1 166 ? 8.886 -1.255 -9.128 1.00 97.00 166 GLY A C 1
ATOM 1314 O O . GLY A 1 166 ? 8.641 -1.380 -7.923 1.00 97.00 166 GLY A O 1
ATOM 1315 N N . PRO A 1 167 ? 10.087 -1.556 -9.649 1.00 95.88 167 PRO A N 1
ATOM 1316 C CA . PRO A 1 167 ? 11.182 -2.167 -8.894 1.00 95.88 167 PRO A CA 1
ATOM 1317 C C . PRO A 1 167 ? 11.726 -1.305 -7.745 1.00 95.88 167 PRO A C 1
ATOM 1319 O O . PRO A 1 167 ? 11.411 -0.117 -7.585 1.00 95.88 167 PRO A O 1
ATOM 1322 N N . GLU A 1 168 ? 12.578 -1.914 -6.919 1.00 92.75 168 GLU A N 1
ATOM 1323 C CA . GLU A 1 168 ? 13.410 -1.167 -5.977 1.00 92.75 168 GLU A CA 1
ATOM 1324 C C . GLU A 1 168 ? 14.350 -0.184 -6.698 1.00 92.75 168 GLU A C 1
ATOM 1326 O O . GLU A 1 168 ? 14.714 -0.359 -7.861 1.00 92.75 168 GLU A O 1
ATOM 1331 N N . SER A 1 169 ? 14.739 0.885 -5.998 1.00 92.12 169 SER A N 1
ATOM 1332 C CA . SER A 1 169 ? 15.597 1.950 -6.535 1.00 92.12 169 SER A CA 1
ATOM 1333 C C . SER A 1 169 ? 15.105 2.608 -7.841 1.00 92.12 169 SER A C 1
ATOM 1335 O O . SER A 1 169 ? 15.919 3.176 -8.554 1.00 92.12 169 SER A O 1
ATOM 1337 N N . ALA A 1 170 ? 13.800 2.588 -8.147 1.00 93.50 170 ALA A N 1
ATOM 1338 C CA . ALA A 1 170 ? 13.209 3.285 -9.306 1.00 93.50 170 ALA A CA 1
ATOM 1339 C C . ALA A 1 170 ? 12.735 4.731 -9.012 1.00 93.50 170 ALA A C 1
ATOM 1341 O O . ALA A 1 170 ? 12.266 5.434 -9.902 1.00 93.50 170 ALA A O 1
ATOM 1342 N N . GLY A 1 171 ? 12.826 5.197 -7.759 1.00 93.75 171 GLY A N 1
ATOM 1343 C CA . GLY A 1 171 ? 12.392 6.548 -7.358 1.00 93.75 171 GLY A CA 1
ATOM 1344 C C . GLY A 1 171 ? 10.888 6.706 -7.076 1.00 93.75 171 GLY A C 1
ATOM 1345 O O . GLY A 1 171 ? 10.402 7.833 -7.024 1.00 93.75 171 GLY A O 1
ATOM 1346 N N . LYS A 1 172 ? 10.160 5.596 -6.872 1.00 96.94 172 LYS A N 1
ATOM 1347 C CA . LYS A 1 172 ? 8.703 5.560 -6.624 1.00 96.94 172 LYS A CA 1
ATOM 1348 C C . LYS A 1 1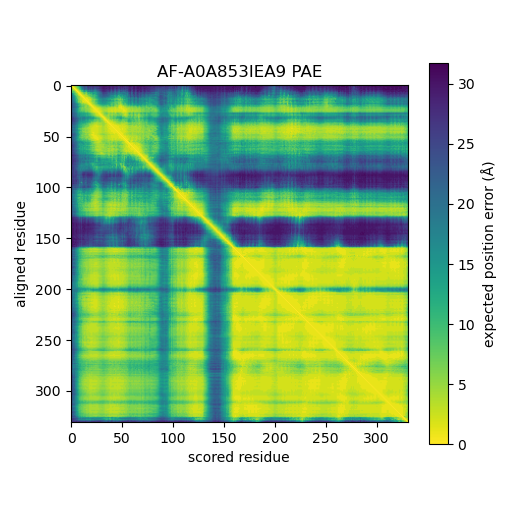72 ? 8.248 6.486 -5.495 1.00 96.94 172 LYS A C 1
ATOM 1350 O O . LYS A 1 172 ? 7.500 7.418 -5.759 1.00 96.94 172 LYS A O 1
ATOM 1355 N N . SER A 1 173 ? 8.774 6.303 -4.284 1.00 95.62 173 SER A N 1
ATOM 1356 C CA . SER A 1 173 ? 8.402 7.091 -3.102 1.00 95.62 173 SER A CA 1
ATOM 1357 C C . SER A 1 173 ? 8.687 8.586 -3.275 1.00 95.62 173 SER A C 1
ATOM 1359 O O . SER A 1 173 ? 7.904 9.427 -2.846 1.00 95.62 173 SER A O 1
ATOM 1361 N N . THR A 1 174 ? 9.781 8.935 -3.964 1.00 96.12 174 THR A N 1
ATOM 1362 C CA . THR A 1 174 ? 10.118 10.325 -4.308 1.00 96.12 174 THR A CA 1
ATOM 1363 C C . THR A 1 174 ? 9.095 10.927 -5.271 1.00 96.12 174 THR A C 1
ATOM 1365 O O . THR A 1 174 ? 8.639 12.047 -5.055 1.00 96.12 174 THR A O 1
ATOM 1368 N N . LEU A 1 175 ? 8.704 10.178 -6.308 1.00 97.94 175 LEU A N 1
ATOM 1369 C CA . LEU A 1 175 ? 7.677 10.588 -7.265 1.00 97.94 175 LEU A CA 1
ATOM 1370 C C . LEU A 1 175 ? 6.303 10.719 -6.590 1.00 97.94 175 LEU A C 1
ATOM 1372 O O . LEU A 1 175 ? 5.638 11.737 -6.756 1.00 97.94 175 LEU A O 1
ATOM 1376 N N . ALA A 1 176 ? 5.904 9.724 -5.796 1.00 97.81 176 ALA A N 1
ATOM 1377 C CA . ALA A 1 176 ? 4.637 9.697 -5.075 1.00 97.81 176 ALA A CA 1
ATOM 1378 C C . ALA A 1 176 ? 4.508 10.890 -4.113 1.00 97.81 176 ALA A C 1
ATOM 1380 O O . ALA A 1 176 ? 3.502 11.597 -4.149 1.00 97.81 176 ALA A O 1
ATOM 1381 N N . LEU A 1 177 ? 5.551 11.173 -3.321 1.00 97.56 177 LEU A N 1
ATOM 1382 C CA . LEU A 1 177 ? 5.586 12.317 -2.408 1.00 97.56 177 LEU A CA 1
ATOM 1383 C C . LEU A 1 177 ? 5.518 13.658 -3.153 1.00 97.56 177 LEU A C 1
ATOM 1385 O O . LEU A 1 177 ? 4.750 14.533 -2.759 1.00 97.56 177 LEU A O 1
ATOM 1389 N N . ALA A 1 178 ? 6.276 13.815 -4.244 1.00 97.69 178 ALA A N 1
ATOM 1390 C CA . ALA A 1 178 ? 6.253 15.037 -5.047 1.00 97.69 178 ALA A CA 1
ATOM 1391 C C . ALA A 1 178 ? 4.868 15.290 -5.671 1.00 97.69 178 ALA A C 1
ATOM 1393 O O . ALA A 1 178 ? 4.375 16.418 -5.650 1.00 97.69 178 ALA A O 1
ATOM 1394 N N . LEU A 1 179 ? 4.212 14.244 -6.189 1.00 97.50 179 LEU A N 1
ATOM 1395 C CA . LEU A 1 179 ? 2.851 14.332 -6.730 1.00 97.50 179 LEU A CA 1
ATOM 1396 C C . LEU A 1 179 ? 1.831 14.671 -5.636 1.00 97.50 179 LEU A C 1
ATOM 1398 O O . LEU A 1 179 ? 1.002 15.555 -5.840 1.00 97.50 179 LEU A O 1
ATOM 1402 N N . ALA A 1 180 ? 1.919 14.025 -4.469 1.00 96.25 180 ALA A N 1
ATOM 1403 C CA . ALA A 1 180 ? 1.042 14.284 -3.327 1.00 96.25 180 ALA A CA 1
ATOM 1404 C C . ALA A 1 180 ? 1.131 15.741 -2.851 1.00 96.25 180 ALA A C 1
ATOM 1406 O O . ALA A 1 180 ? 0.108 16.367 -2.575 1.00 96.25 180 ALA A O 1
ATOM 1407 N N . GLN A 1 181 ? 2.347 16.293 -2.792 1.00 95.12 181 GLN A N 1
ATOM 1408 C CA . GLN A 1 181 ? 2.598 17.684 -2.410 1.00 95.12 181 GLN A CA 1
ATOM 1409 C C . GLN A 1 181 ? 2.104 18.677 -3.470 1.00 95.12 181 GLN A C 1
ATOM 1411 O O . GLN A 1 181 ? 1.379 19.611 -3.128 1.00 95.12 181 GLN A O 1
ATOM 1416 N N . GLN A 1 182 ? 2.453 18.479 -4.747 1.00 95.25 182 GLN A N 1
ATOM 1417 C CA . GLN A 1 182 ? 2.090 19.423 -5.810 1.00 95.25 182 GLN A CA 1
ATOM 1418 C C . GLN A 1 182 ? 0.582 19.441 -6.084 1.00 95.25 182 GLN A C 1
ATOM 1420 O O . GLN A 1 182 ? 0.006 20.510 -6.268 1.00 95.25 182 GLN A O 1
ATOM 1425 N N . LEU A 1 183 ? -0.053 18.266 -6.126 1.00 93.19 183 LEU A N 1
ATOM 1426 C CA . LEU A 1 183 ? -1.467 18.118 -6.481 1.00 93.19 183 LEU A CA 1
ATOM 1427 C C . LEU A 1 183 ? -2.400 18.144 -5.264 1.00 93.19 183 LEU A C 1
ATOM 1429 O O . LEU A 1 183 ? -3.611 18.053 -5.441 1.00 93.19 183 LEU A O 1
ATOM 1433 N N . LYS A 1 184 ? -1.850 18.267 -4.045 1.00 92.94 184 LYS A N 1
ATOM 1434 C CA . LYS A 1 184 ? -2.587 18.206 -2.772 1.00 92.94 184 LYS A CA 1
ATOM 1435 C C . LYS A 1 184 ? -3.511 16.988 -2.731 1.00 92.94 184 LYS A C 1
ATOM 1437 O O . LYS A 1 184 ? -4.725 17.107 -2.596 1.00 92.94 184 LYS A O 1
ATOM 1442 N N . LEU A 1 185 ? -2.908 15.811 -2.873 1.00 92.69 185 LEU A N 1
ATOM 1443 C CA . LEU A 1 185 ? -3.592 14.525 -2.764 1.00 92.69 185 LEU A CA 1
ATOM 1444 C C . LEU A 1 185 ? -3.140 13.803 -1.486 1.00 92.69 185 LEU A C 1
ATOM 1446 O O . LEU A 1 185 ? -1.963 13.914 -1.122 1.00 92.69 185 LEU A O 1
ATOM 1450 N N . PRO A 1 186 ? -4.021 13.041 -0.814 1.00 92.75 186 PRO A N 1
ATOM 1451 C CA . PRO A 1 186 ? -3.601 12.075 0.192 1.00 92.75 186 PRO A CA 1
ATOM 1452 C C . PRO A 1 186 ? -2.678 11.026 -0.427 1.00 92.75 186 PRO A C 1
ATOM 1454 O O . PRO A 1 186 ? -2.913 10.564 -1.550 1.00 92.75 186 PRO A O 1
ATOM 1457 N N . LEU A 1 187 ? -1.656 10.624 0.325 1.00 95.62 187 LEU A N 1
ATOM 1458 C CA . LEU A 1 187 ? -0.729 9.566 -0.062 1.00 95.62 187 LEU A CA 1
ATOM 1459 C C . LEU A 1 187 ? -0.600 8.530 1.054 1.00 95.62 187 LEU A C 1
ATOM 1461 O O . LEU A 1 187 ? -0.341 8.878 2.207 1.00 95.62 187 LEU A O 1
ATOM 1465 N N . VAL A 1 188 ? -0.726 7.258 0.681 1.00 95.81 188 VAL A N 1
ATOM 1466 C CA . VAL A 1 188 ? -0.316 6.117 1.505 1.00 95.81 188 VAL A CA 1
ATOM 1467 C C . VAL A 1 188 ? 1.092 5.683 1.099 1.00 95.81 188 VAL A C 1
ATOM 1469 O O . VAL A 1 188 ? 1.342 5.429 -0.078 1.00 95.81 188 VAL A O 1
ATOM 1472 N N . ASN A 1 189 ? 2.004 5.576 2.062 1.00 96.62 189 ASN A N 1
ATOM 1473 C CA . ASN A 1 189 ? 3.381 5.126 1.837 1.00 96.62 189 ASN A CA 1
ATOM 1474 C C . ASN A 1 189 ? 3.492 3.588 1.689 1.00 96.62 189 ASN A C 1
ATOM 1476 O O . ASN A 1 189 ? 2.569 2.850 2.030 1.00 96.62 189 ASN A O 1
ATOM 1480 N N . GLU A 1 190 ? 4.641 3.095 1.213 1.00 96.31 190 GLU A N 1
ATOM 1481 C CA . GLU A 1 190 ? 4.953 1.657 1.110 1.00 96.31 190 GLU A CA 1
ATOM 1482 C C . GLU A 1 190 ? 5.101 1.015 2.509 1.00 96.31 190 GLU A C 1
ATOM 1484 O O . GLU A 1 190 ? 6.131 1.169 3.174 1.00 96.31 190 GLU A O 1
ATOM 1489 N N . TYR A 1 191 ? 4.099 0.245 2.956 1.00 93.88 191 TYR A N 1
ATOM 1490 C CA . TYR A 1 191 ? 4.108 -0.402 4.277 1.00 93.88 191 TYR A CA 1
ATOM 1491 C C . TYR A 1 191 ? 5.286 -1.360 4.473 1.00 93.88 191 TYR A C 1
ATOM 1493 O O . TYR A 1 191 ? 5.823 -1.453 5.576 1.00 93.88 191 TYR A O 1
ATOM 1501 N N . ALA A 1 192 ? 5.730 -2.045 3.412 1.00 92.75 192 ALA A N 1
ATOM 1502 C CA . ALA A 1 192 ? 6.859 -2.972 3.480 1.00 92.75 192 ALA A CA 1
ATOM 1503 C C . ALA A 1 192 ? 8.116 -2.298 4.061 1.00 92.75 192 ALA A C 1
ATOM 1505 O O . ALA A 1 192 ? 8.767 -2.859 4.939 1.00 92.75 192 ALA A O 1
ATOM 1506 N N . ARG A 1 193 ? 8.410 -1.054 3.656 1.00 91.94 193 ARG A N 1
ATOM 1507 C CA . ARG A 1 193 ? 9.542 -0.282 4.196 1.00 91.94 193 ARG A CA 1
ATOM 1508 C C . ARG A 1 193 ? 9.383 0.050 5.666 1.00 91.94 193 ARG A C 1
ATOM 1510 O O . ARG A 1 193 ? 10.367 0.021 6.406 1.00 91.94 193 ARG A O 1
ATOM 1517 N N . LEU A 1 194 ? 8.160 0.376 6.079 1.00 88.94 194 LEU A N 1
ATOM 1518 C CA . LEU A 1 194 ? 7.860 0.663 7.471 1.00 88.94 194 LEU A CA 1
ATOM 1519 C C . LEU A 1 194 ? 8.040 -0.601 8.314 1.00 88.94 194 LEU A C 1
ATOM 1521 O O . LEU A 1 194 ? 8.847 -0.587 9.238 1.00 88.94 194 LEU A O 1
ATOM 1525 N N . TRP A 1 195 ? 7.396 -1.709 7.942 1.00 87.75 195 TRP A N 1
ATOM 1526 C CA . TRP A 1 195 ? 7.521 -2.998 8.625 1.00 87.75 195 TRP A CA 1
ATOM 1527 C C . TRP A 1 195 ? 8.975 -3.455 8.767 1.00 87.75 195 TRP A C 1
ATOM 1529 O O . TRP A 1 195 ? 9.435 -3.684 9.885 1.00 87.75 195 TRP A O 1
ATOM 1539 N N . LEU A 1 196 ? 9.729 -3.489 7.663 1.00 87.62 196 LEU A N 1
ATOM 1540 C CA . LEU A 1 196 ? 11.133 -3.913 7.650 1.00 87.62 196 LEU A CA 1
ATOM 1541 C C . LEU A 1 196 ? 12.060 -2.983 8.451 1.00 87.62 196 LEU A C 1
ATOM 1543 O O . LEU A 1 196 ? 13.147 -3.396 8.830 1.00 87.62 196 LEU A O 1
ATOM 1547 N N . SER A 1 197 ? 11.660 -1.738 8.740 1.00 86.94 197 SER A N 1
ATOM 1548 C CA . SER A 1 197 ? 12.434 -0.846 9.623 1.00 86.94 197 SER A CA 1
ATOM 1549 C C . SER A 1 197 ? 12.288 -1.171 11.117 1.00 86.94 197 SER A C 1
ATOM 1551 O O . SER A 1 197 ? 13.073 -0.677 11.924 1.00 86.94 197 SER A O 1
ATOM 1553 N N . TYR A 1 198 ? 11.310 -2.010 11.477 1.00 79.38 198 TYR A N 1
ATOM 1554 C CA . TYR A 1 198 ? 11.068 -2.511 12.835 1.00 79.38 198 TYR A CA 1
ATOM 1555 C C . TYR A 1 198 ? 11.472 -3.987 13.024 1.00 79.38 198 TYR A C 1
ATOM 1557 O O . TYR A 1 198 ? 11.259 -4.532 14.111 1.00 79.38 198 TYR A O 1
ATOM 1565 N N . GLN A 1 199 ? 12.051 -4.622 11.998 1.00 76.31 199 GLN A N 1
ATOM 1566 C CA . GLN A 1 199 ? 12.604 -5.977 12.065 1.00 76.31 199 GLN A CA 1
ATOM 1567 C C . GLN A 1 199 ? 14.131 -5.951 12.195 1.00 76.31 199 GLN A C 1
ATOM 1569 O O . GLN A 1 199 ? 14.796 -5.059 11.675 1.00 76.31 199 GLN A O 1
ATOM 1574 N N . ASP A 1 200 ? 14.682 -6.968 12.860 1.00 70.00 200 ASP A N 1
ATOM 1575 C CA . ASP A 1 200 ? 16.133 -7.173 12.996 1.00 70.00 200 ASP A CA 1
ATOM 1576 C C . ASP A 1 200 ? 16.756 -7.907 11.778 1.00 70.00 200 ASP A C 1
ATOM 1578 O O . ASP A 1 200 ? 17.961 -8.159 11.761 1.00 70.00 200 ASP A O 1
ATOM 1582 N N . ASP A 1 201 ? 15.945 -8.276 10.777 1.00 69.38 201 ASP A N 1
ATOM 1583 C CA . ASP A 1 201 ? 16.321 -9.064 9.591 1.00 69.38 201 ASP A CA 1
ATOM 1584 C C . ASP A 1 201 ? 15.572 -8.575 8.329 1.00 69.38 201 ASP A C 1
ATOM 1586 O O . ASP A 1 201 ? 14.619 -7.800 8.417 1.00 69.38 201 ASP A O 1
ATOM 1590 N N . VAL A 1 202 ? 15.984 -9.039 7.145 1.00 69.31 202 VAL A N 1
ATOM 1591 C CA . VAL A 1 202 ? 15.524 -8.579 5.815 1.00 69.31 202 VAL A CA 1
ATOM 1592 C C . VAL A 1 202 ? 14.080 -8.959 5.438 1.00 69.31 202 VAL A C 1
ATOM 1594 O O . VAL A 1 202 ? 13.622 -8.612 4.348 1.00 69.31 202 VAL A O 1
ATOM 1597 N N . GLY A 1 203 ? 13.353 -9.636 6.330 1.00 78.62 203 GLY A N 1
ATOM 1598 C CA . GLY A 1 203 ? 11.983 -10.113 6.121 1.00 78.62 203 GLY A CA 1
ATOM 1599 C C . GLY A 1 203 ? 11.888 -11.439 5.358 1.00 78.62 203 GLY A C 1
ATOM 1600 O O . GLY A 1 203 ? 12.786 -11.834 4.614 1.00 78.62 203 GLY A O 1
ATOM 1601 N N . GLY A 1 204 ? 10.777 -12.147 5.554 1.00 87.25 204 GLY A N 1
ATOM 1602 C CA . GLY A 1 204 ? 10.520 -13.474 4.995 1.00 87.25 204 GLY A CA 1
ATOM 1603 C C . GLY A 1 204 ? 9.160 -13.606 4.309 1.00 87.25 204 GLY A C 1
ATOM 1604 O O . GLY A 1 204 ? 8.378 -12.663 4.208 1.00 87.25 204 GLY A O 1
ATOM 1605 N N . TYR A 1 205 ? 8.856 -14.818 3.834 1.00 88.81 205 TYR A N 1
ATOM 1606 C CA . TYR A 1 205 ? 7.574 -15.101 3.178 1.00 88.81 205 TYR A CA 1
ATOM 1607 C C . TYR A 1 205 ? 6.372 -14.859 4.104 1.00 88.81 205 TYR A C 1
ATOM 1609 O O . TYR A 1 205 ? 5.341 -14.375 3.642 1.00 88.81 205 TYR A O 1
ATOM 1617 N N . GLU A 1 206 ? 6.508 -15.139 5.402 1.00 84.00 206 GLU A N 1
ATOM 1618 C CA . GLU A 1 206 ? 5.411 -14.987 6.368 1.00 84.00 206 GLU A CA 1
ATOM 1619 C C . GLU A 1 206 ? 4.989 -13.516 6.567 1.00 84.00 206 GLU A C 1
ATOM 1621 O O . GLU A 1 206 ? 3.837 -13.237 6.904 1.00 84.00 206 GLU A O 1
ATOM 1626 N N . ASP A 1 207 ? 5.875 -12.559 6.264 1.00 86.81 207 ASP A N 1
ATOM 1627 C CA . ASP A 1 207 ? 5.561 -11.127 6.299 1.00 86.81 207 ASP A CA 1
ATOM 1628 C C . ASP A 1 207 ? 4.665 -10.685 5.131 1.00 86.81 207 ASP A C 1
ATOM 1630 O O . ASP A 1 207 ? 3.928 -9.707 5.260 1.00 86.81 207 ASP A O 1
ATOM 1634 N N . ILE A 1 208 ? 4.685 -11.397 3.993 1.00 90.88 208 ILE A N 1
ATOM 1635 C CA . ILE A 1 208 ? 3.983 -11.006 2.755 1.00 90.88 208 ILE A CA 1
ATOM 1636 C C . ILE A 1 208 ? 2.499 -10.752 3.007 1.00 90.88 208 ILE A C 1
ATOM 1638 O O . ILE A 1 208 ? 1.950 -9.757 2.527 1.00 90.88 208 ILE A O 1
ATOM 1642 N N . ALA A 1 209 ? 1.840 -11.643 3.753 1.00 87.81 209 ALA A N 1
ATOM 1643 C CA . ALA A 1 209 ? 0.413 -11.497 3.987 1.00 87.81 209 ALA A CA 1
ATOM 1644 C C . ALA A 1 209 ? 0.110 -10.320 4.920 1.00 87.81 209 ALA A C 1
ATOM 1646 O O . ALA A 1 209 ? -0.815 -9.560 4.650 1.00 87.81 209 ALA A O 1
ATOM 1647 N N . LEU A 1 210 ? 0.895 -10.132 5.988 1.00 85.94 210 LEU A N 1
ATOM 1648 C CA . LEU A 1 210 ? 0.729 -8.983 6.878 1.00 85.94 210 LEU A CA 1
ATOM 1649 C C . LEU A 1 210 ? 0.934 -7.674 6.108 1.00 85.94 210 LEU A C 1
ATOM 1651 O O . LEU A 1 210 ? 0.087 -6.786 6.180 1.00 85.94 210 LEU A O 1
ATOM 1655 N N . ILE A 1 211 ? 2.005 -7.593 5.314 1.00 91.38 211 ILE A N 1
ATOM 1656 C CA . ILE A 1 211 ? 2.335 -6.413 4.513 1.00 91.38 211 ILE A CA 1
ATOM 1657 C C . ILE A 1 211 ? 1.185 -6.052 3.569 1.00 91.38 211 ILE A C 1
ATOM 1659 O O . ILE A 1 211 ? 0.745 -4.901 3.549 1.00 91.38 211 ILE A O 1
ATOM 1663 N N . ALA A 1 212 ? 0.657 -7.030 2.828 1.00 92.88 212 ALA A N 1
ATOM 1664 C CA . ALA A 1 212 ? -0.451 -6.790 1.911 1.00 92.88 212 ALA A CA 1
ATOM 1665 C C . ALA A 1 212 ? -1.754 -6.405 2.637 1.00 92.88 212 ALA A C 1
ATOM 1667 O O . ALA A 1 212 ? -2.422 -5.472 2.192 1.00 92.88 212 ALA A O 1
ATOM 1668 N N . LYS A 1 213 ? -2.100 -7.064 3.759 1.00 87.69 213 LYS A N 1
ATOM 1669 C CA . LYS A 1 213 ? -3.302 -6.747 4.562 1.00 87.69 213 LYS A CA 1
ATOM 1670 C C . LYS A 1 213 ? -3.268 -5.309 5.080 1.00 87.69 213 LYS A C 1
ATOM 1672 O O . LYS A 1 213 ? -4.266 -4.598 4.990 1.00 87.69 213 LYS A O 1
ATOM 1677 N N . VAL A 1 214 ? -2.127 -4.866 5.615 1.00 89.19 214 VAL A N 1
ATOM 1678 C CA . VAL A 1 214 ? -1.997 -3.507 6.161 1.00 89.19 214 VAL A CA 1
ATOM 1679 C C . VAL A 1 214 ? -2.055 -2.466 5.050 1.00 89.19 214 VAL A C 1
ATOM 1681 O O . VAL A 1 214 ? -2.817 -1.508 5.176 1.00 89.19 214 VAL A O 1
ATOM 1684 N N . GLN A 1 215 ? -1.326 -2.675 3.946 1.00 94.19 215 GLN A N 1
ATOM 1685 C CA . GLN A 1 215 ? -1.397 -1.791 2.781 1.00 94.19 215 GLN A CA 1
ATOM 1686 C C . GLN A 1 215 ? -2.852 -1.663 2.304 1.00 94.19 215 GLN A C 1
ATOM 1688 O O . GLN A 1 215 ? -3.385 -0.559 2.265 1.00 94.19 215 GLN A O 1
ATOM 1693 N N . GLN A 1 216 ? -3.533 -2.790 2.062 1.00 91.88 216 GLN A N 1
ATOM 1694 C CA . GLN A 1 216 ? -4.935 -2.842 1.638 1.00 91.88 216 GLN A CA 1
ATOM 1695 C C . GLN A 1 216 ? -5.887 -2.102 2.590 1.00 91.88 216 GLN A C 1
ATOM 1697 O O . GLN A 1 216 ? -6.756 -1.363 2.129 1.00 91.88 216 GLN A O 1
ATOM 1702 N N . ALA A 1 217 ? -5.755 -2.285 3.906 1.00 88.25 217 ALA A N 1
ATOM 1703 C CA . ALA A 1 217 ? -6.618 -1.615 4.878 1.00 88.25 217 ALA A CA 1
ATOM 1704 C C . ALA A 1 217 ? -6.418 -0.087 4.873 1.00 88.25 217 ALA A C 1
ATOM 1706 O O . ALA A 1 217 ? -7.389 0.664 5.015 1.00 88.25 217 ALA A O 1
ATOM 1707 N N . PHE A 1 218 ? -5.190 0.385 4.628 1.00 90.75 218 PHE A N 1
ATOM 1708 C CA . PHE A 1 218 ? -4.924 1.795 4.340 1.00 90.75 218 PHE A CA 1
ATOM 1709 C C . PHE A 1 218 ? -5.534 2.252 3.011 1.00 90.75 218 PHE A C 1
ATOM 1711 O O . PHE A 1 218 ? -6.147 3.320 2.973 1.00 90.75 218 PHE A O 1
ATOM 1718 N N . GLU A 1 219 ? -5.447 1.446 1.948 1.00 91.88 219 GLU A N 1
ATOM 1719 C CA . GLU A 1 219 ? -6.075 1.778 0.664 1.00 91.88 219 GLU A CA 1
ATOM 1720 C C . GLU A 1 219 ? -7.588 1.953 0.779 1.00 91.88 219 GLU A C 1
ATOM 1722 O O . GLU A 1 219 ? -8.146 2.922 0.261 1.00 91.88 219 GLU A O 1
ATOM 1727 N N . GLN A 1 220 ? -8.256 1.049 1.496 1.00 87.25 220 GLN A N 1
ATOM 1728 C CA . GLN A 1 220 ? -9.696 1.124 1.732 1.00 87.25 220 GLN A CA 1
ATOM 1729 C C . GLN A 1 220 ? -10.071 2.325 2.608 1.00 87.25 220 GLN A C 1
ATOM 1731 O O . GLN A 1 220 ? -11.014 3.041 2.284 1.00 87.25 220 GLN A O 1
ATOM 1736 N N . THR A 1 221 ? -9.298 2.592 3.665 1.00 85.00 221 THR A N 1
ATOM 1737 C CA . THR A 1 221 ? -9.516 3.739 4.561 1.00 85.00 221 THR A CA 1
ATOM 1738 C C . THR A 1 221 ? -9.431 5.070 3.819 1.00 85.00 221 THR A C 1
ATOM 1740 O O . THR A 1 221 ? -10.321 5.908 3.942 1.00 85.00 221 THR A O 1
ATOM 1743 N N . VAL A 1 222 ? -8.379 5.261 3.021 1.00 87.75 222 VAL A N 1
ATOM 1744 C CA . VAL A 1 222 ? -8.135 6.525 2.316 1.00 87.75 222 VAL A CA 1
ATOM 1745 C C . VAL A 1 222 ? -9.081 6.702 1.125 1.00 87.75 222 VAL A C 1
ATOM 1747 O O . VAL A 1 222 ? -9.619 7.792 0.940 1.00 87.75 222 VAL A O 1
ATOM 1750 N N . SER A 1 223 ? -9.358 5.646 0.350 1.00 86.56 223 SER A N 1
ATOM 1751 C CA . SER A 1 223 ? -10.317 5.726 -0.770 1.00 86.56 223 SER A CA 1
ATOM 1752 C C . SER A 1 223 ? -11.780 5.865 -0.328 1.00 86.56 223 SER A C 1
ATOM 1754 O O . SER A 1 223 ? -12.608 6.341 -1.100 1.00 86.56 223 SER A O 1
ATOM 1756 N N . ALA A 1 224 ? -12.116 5.534 0.923 1.00 80.88 224 ALA A N 1
ATOM 1757 C CA . ALA A 1 224 ? -13.419 5.861 1.503 1.00 80.88 224 ALA A CA 1
ATOM 1758 C C . ALA A 1 224 ? -13.573 7.354 1.869 1.00 80.88 224 ALA A C 1
ATOM 1760 O O . ALA A 1 224 ? -14.696 7.794 2.108 1.00 80.88 224 ALA A O 1
ATOM 1761 N N . GLN A 1 225 ? -12.478 8.125 1.936 1.00 79.19 225 GLN A N 1
ATOM 1762 C CA . GLN A 1 225 ? -12.445 9.491 2.493 1.00 79.19 225 GLN A CA 1
ATOM 1763 C C . GLN A 1 225 ? -11.901 10.566 1.536 1.00 79.19 225 GLN A C 1
ATOM 1765 O O . GLN A 1 225 ? -11.854 11.741 1.903 1.00 79.19 225 GLN A O 1
ATOM 1770 N N . SER A 1 226 ? -11.492 10.192 0.322 1.00 83.12 226 SER A N 1
ATOM 1771 C CA . SER A 1 226 ? -10.957 11.103 -0.694 1.00 83.12 226 SER A CA 1
ATOM 1772 C C . SER A 1 226 ? -11.475 10.739 -2.079 1.00 83.12 226 SER A C 1
ATOM 1774 O O . SER A 1 226 ? -11.683 9.566 -2.379 1.00 83.12 226 SER A O 1
ATOM 1776 N N . GLU A 1 227 ? -11.653 11.737 -2.948 1.00 85.94 227 GLU A N 1
ATOM 1777 C CA . GLU A 1 227 ? -12.087 11.499 -4.327 1.00 85.94 227 GLU A CA 1
ATOM 1778 C C . GLU A 1 227 ? -11.011 10.780 -5.149 1.00 85.94 227 GLU A C 1
ATOM 1780 O O . GLU A 1 227 ? -11.337 9.925 -5.972 1.00 85.94 227 GLU A O 1
ATOM 1785 N N . ILE A 1 228 ? -9.743 11.133 -4.913 1.00 90.94 228 ILE A N 1
ATOM 1786 C CA . ILE A 1 228 ? -8.536 10.587 -5.543 1.00 90.94 228 ILE A CA 1
ATOM 1787 C C . ILE A 1 228 ? -7.481 10.419 -4.451 1.00 90.94 228 ILE A C 1
ATOM 1789 O O . ILE A 1 228 ? -7.344 11.273 -3.572 1.00 90.94 228 ILE A O 1
ATOM 1793 N N . ALA A 1 229 ? -6.719 9.331 -4.503 1.00 93.50 229 ALA A N 1
ATOM 1794 C CA . ALA A 1 229 ? -5.604 9.107 -3.592 1.00 93.50 229 ALA A CA 1
ATOM 1795 C C . ALA A 1 229 ? -4.444 8.385 -4.279 1.00 93.50 229 ALA A C 1
ATOM 1797 O O . ALA A 1 229 ? -4.642 7.568 -5.186 1.00 93.50 229 ALA A O 1
ATOM 1798 N N . LEU A 1 230 ? -3.235 8.710 -3.825 1.00 97.38 230 LEU A N 1
ATOM 1799 C CA . LEU A 1 230 ? -1.994 8.096 -4.273 1.00 97.38 230 LEU A CA 1
ATOM 1800 C C . LEU A 1 230 ? -1.581 6.979 -3.309 1.00 97.38 230 LEU A C 1
ATOM 1802 O O . LEU A 1 230 ? -1.718 7.103 -2.091 1.00 97.38 230 LEU A O 1
ATOM 1806 N N . PHE A 1 231 ? -1.025 5.907 -3.858 1.00 97.81 231 PHE A N 1
ATOM 1807 C CA . PHE A 1 231 ? -0.527 4.761 -3.106 1.00 97.81 231 PHE A CA 1
ATOM 1808 C C . PHE A 1 231 ? 0.890 4.455 -3.599 1.00 97.81 231 PHE A C 1
ATOM 1810 O O . PHE A 1 231 ? 1.077 4.068 -4.753 1.00 97.81 231 PHE A O 1
ATOM 1817 N N . ASP A 1 232 ? 1.909 4.697 -2.770 1.00 97.38 232 ASP A N 1
ATOM 1818 C CA . ASP A 1 232 ? 3.267 4.231 -3.059 1.00 97.38 232 ASP A CA 1
ATOM 1819 C C . ASP A 1 232 ? 3.275 2.714 -2.873 1.00 97.38 232 ASP A C 1
ATOM 1821 O O . ASP A 1 232 ? 3.232 2.205 -1.752 1.00 97.38 232 ASP A O 1
ATOM 1825 N N . THR A 1 233 ? 3.276 1.994 -3.995 1.00 94.44 233 THR A N 1
ATOM 1826 C CA . THR A 1 233 ? 2.948 0.566 -4.100 1.00 94.44 233 THR A CA 1
ATOM 1827 C C . THR A 1 233 ? 1.497 0.222 -3.722 1.00 94.44 233 THR A C 1
ATOM 1829 O O . THR A 1 233 ? 0.615 1.072 -3.746 1.00 94.44 233 THR A O 1
ATOM 1832 N N . GLY A 1 234 ? 1.233 -1.064 -3.484 1.00 94.50 234 GLY A N 1
ATOM 1833 C CA . GLY A 1 234 ? -0.085 -1.651 -3.237 1.00 94.50 234 GLY A CA 1
ATOM 1834 C C . GLY A 1 234 ? 0.009 -3.185 -3.236 1.00 94.50 234 GLY A C 1
ATOM 1835 O O . GLY A 1 234 ? 1.052 -3.712 -3.652 1.00 94.50 234 GLY A O 1
ATOM 1836 N N . PRO A 1 235 ? -1.042 -3.931 -2.841 1.00 95.50 235 PRO A N 1
ATOM 1837 C CA . PRO A 1 235 ? -1.069 -5.399 -2.837 1.00 95.50 235 PRO A CA 1
ATOM 1838 C C . PRO A 1 235 ? -0.564 -6.074 -4.126 1.00 95.50 235 PRO A C 1
ATOM 1840 O O . PRO A 1 235 ? 0.096 -7.110 -4.052 1.00 95.50 235 PRO A O 1
ATOM 1843 N N . MET A 1 236 ? -0.770 -5.462 -5.302 1.00 96.75 236 MET A N 1
ATOM 1844 C CA . MET A 1 236 ? -0.200 -5.939 -6.576 1.00 96.75 236 MET A CA 1
ATOM 1845 C C . MET A 1 236 ? 1.335 -5.997 -6.557 1.00 96.75 236 MET A C 1
ATOM 1847 O O . MET A 1 236 ? 1.938 -6.950 -7.046 1.00 96.75 236 MET A O 1
ATOM 1851 N N . THR A 1 237 ? 1.985 -4.990 -5.969 1.00 97.00 237 THR A N 1
ATOM 1852 C CA . THR A 1 237 ? 3.452 -4.928 -5.850 1.00 97.00 237 THR A CA 1
ATOM 1853 C C . THR A 1 237 ? 3.945 -5.989 -4.870 1.00 97.00 237 THR A C 1
ATOM 1855 O O . THR A 1 237 ? 4.937 -6.663 -5.140 1.00 97.00 237 THR A O 1
ATOM 1858 N N . THR A 1 238 ? 3.219 -6.198 -3.768 1.00 96.94 238 THR A N 1
ATOM 1859 C CA . THR A 1 238 ? 3.504 -7.259 -2.791 1.00 96.94 238 THR A CA 1
ATOM 1860 C C . THR A 1 238 ? 3.359 -8.656 -3.405 1.00 96.94 238 THR A C 1
ATOM 1862 O O . THR A 1 238 ? 4.192 -9.521 -3.141 1.00 96.94 238 THR A O 1
ATOM 1865 N N . GLN A 1 239 ? 2.376 -8.874 -4.288 1.00 97.69 239 GLN A N 1
ATOM 1866 C CA . GLN A 1 239 ? 2.246 -10.110 -5.068 1.00 97.69 239 GLN A CA 1
ATOM 1867 C C . GLN A 1 239 ? 3.458 -10.343 -5.988 1.00 97.69 239 GLN A C 1
ATOM 1869 O O . GLN A 1 239 ? 3.999 -11.451 -5.998 1.00 97.69 239 GLN A O 1
ATOM 1874 N N . VAL A 1 240 ? 3.920 -9.322 -6.724 1.00 97.94 240 VAL A N 1
ATOM 1875 C CA . VAL A 1 240 ? 5.114 -9.445 -7.587 1.00 97.94 240 VAL A CA 1
ATOM 1876 C C . VAL A 1 240 ? 6.370 -9.740 -6.759 1.00 97.94 240 VAL A C 1
ATOM 1878 O O . VAL A 1 240 ? 7.115 -10.658 -7.103 1.00 97.94 240 VAL A O 1
ATOM 1881 N N . TRP A 1 241 ? 6.576 -9.046 -5.633 1.00 97.06 241 TRP A N 1
ATOM 1882 C CA . TRP A 1 241 ? 7.670 -9.343 -4.697 1.00 97.06 241 TRP A CA 1
ATOM 1883 C C . TRP A 1 241 ? 7.616 -10.781 -4.174 1.00 97.06 241 TRP A C 1
ATOM 1885 O O . TRP A 1 241 ? 8.626 -11.481 -4.213 1.00 97.06 241 TRP A O 1
ATOM 1895 N N . SER A 1 242 ? 6.440 -11.242 -3.740 1.00 96.94 242 SER A N 1
ATOM 1896 C CA . SER A 1 242 ? 6.244 -12.599 -3.223 1.00 96.94 242 SER A CA 1
ATOM 1897 C C . SER A 1 242 ? 6.608 -13.662 -4.267 1.00 96.94 242 SER A C 1
ATOM 1899 O O . SER A 1 242 ? 7.438 -14.539 -4.012 1.00 96.94 242 SER A O 1
ATOM 1901 N N . GLN A 1 243 ? 6.092 -13.507 -5.492 1.00 96.94 243 GLN A N 1
ATOM 1902 C CA . GLN A 1 243 ? 6.387 -14.399 -6.611 1.00 96.94 243 GLN A CA 1
ATOM 1903 C C . GLN A 1 243 ? 7.874 -14.393 -6.994 1.00 96.94 243 GLN A C 1
ATOM 1905 O O . GLN A 1 243 ? 8.417 -15.439 -7.358 1.00 96.94 243 GLN A O 1
ATOM 1910 N N . MET A 1 244 ? 8.533 -13.233 -6.937 1.00 95.88 244 MET A N 1
ATOM 1911 C CA . MET A 1 244 ? 9.920 -13.080 -7.371 1.00 95.88 244 MET A CA 1
ATOM 1912 C C . MET A 1 244 ? 10.941 -13.572 -6.339 1.00 95.88 244 MET A C 1
ATOM 1914 O O . MET A 1 244 ? 11.940 -14.170 -6.733 1.00 95.88 244 MET A O 1
ATOM 1918 N N . LEU A 1 245 ? 10.703 -13.330 -5.047 1.00 94.31 245 LEU A N 1
ATOM 1919 C CA . LEU A 1 245 ? 11.620 -13.712 -3.967 1.00 94.31 245 LEU A CA 1
ATOM 1920 C C . LEU A 1 245 ? 11.403 -15.152 -3.488 1.00 94.31 245 LEU A C 1
ATOM 1922 O O . LEU A 1 245 ? 12.368 -15.833 -3.152 1.00 94.31 245 LEU A O 1
ATOM 1926 N N . PHE A 1 246 ? 10.152 -15.627 -3.469 1.00 95.00 246 PHE A N 1
ATOM 1927 C CA . PHE A 1 246 ? 9.792 -16.903 -2.837 1.00 95.00 246 PHE A CA 1
ATOM 1928 C C . PHE A 1 246 ? 9.182 -17.931 -3.796 1.00 95.00 246 PHE A C 1
ATOM 1930 O O . PHE A 1 246 ? 8.966 -19.074 -3.400 1.00 95.00 246 PHE A O 1
ATOM 1937 N N . GLY A 1 247 ? 8.883 -17.559 -5.045 1.00 96.38 247 GLY A N 1
ATOM 1938 C CA . GLY A 1 247 ? 8.309 -18.470 -6.045 1.00 96.38 247 GLY A CA 1
ATOM 1939 C C . GLY A 1 247 ? 6.836 -18.845 -5.821 1.00 96.38 247 GLY A C 1
ATOM 1940 O O . GLY A 1 247 ? 6.264 -19.545 -6.654 1.00 96.38 247 GLY A O 1
ATOM 1941 N N . LYS A 1 248 ? 6.218 -18.365 -4.736 1.00 95.12 248 LYS A N 1
ATOM 1942 C CA . LYS A 1 248 ? 4.827 -18.604 -4.320 1.00 95.12 248 LYS A CA 1
ATOM 1943 C C . LYS A 1 248 ? 4.182 -17.293 -3.868 1.00 95.12 248 LYS A C 1
ATOM 1945 O O . LYS A 1 248 ? 4.896 -16.371 -3.495 1.00 95.12 248 LYS A O 1
ATOM 1950 N N . VAL A 1 249 ? 2.850 -17.235 -3.867 1.00 95.19 249 VAL A N 1
ATOM 1951 C CA . VAL A 1 249 ? 2.046 -16.098 -3.383 1.00 95.19 249 VAL A CA 1
ATOM 1952 C C . VAL A 1 249 ? 0.912 -16.640 -2.501 1.00 95.19 249 VAL A C 1
ATOM 1954 O O . VAL A 1 249 ? 0.334 -17.666 -2.873 1.00 95.19 249 VAL A O 1
ATOM 1957 N N . PRO A 1 250 ? 0.553 -15.996 -1.371 1.00 92.88 250 PRO A N 1
ATOM 1958 C CA . PRO A 1 250 ? -0.611 -16.395 -0.579 1.00 92.88 250 PRO A CA 1
ATOM 1959 C C . PRO A 1 250 ? -1.896 -16.384 -1.419 1.00 92.88 250 PRO A C 1
ATOM 1961 O O . PRO A 1 250 ? -2.171 -15.415 -2.126 1.00 92.88 250 PRO A O 1
ATOM 1964 N N . GLU A 1 251 ? -2.711 -17.438 -1.332 1.00 91.50 251 GLU A N 1
ATOM 1965 C CA . GLU A 1 251 ? -3.888 -17.606 -2.203 1.00 91.50 251 GLU A CA 1
ATOM 1966 C C . GLU A 1 251 ? -4.908 -16.464 -2.040 1.00 91.50 251 GLU A C 1
ATOM 1968 O O . GLU A 1 251 ? -5.482 -15.985 -3.022 1.00 91.50 251 GLU A O 1
ATOM 1973 N N . TRP A 1 252 ? -5.099 -15.982 -0.807 1.00 90.50 252 TRP A N 1
ATOM 1974 C CA . TRP A 1 252 ? -5.967 -14.839 -0.524 1.00 90.50 252 TRP A CA 1
ATOM 1975 C C . TRP A 1 252 ? -5.494 -13.564 -1.242 1.00 90.50 252 TRP A C 1
ATOM 1977 O O . TRP A 1 252 ? -6.328 -12.807 -1.730 1.00 90.50 252 TRP A O 1
ATOM 1987 N N . LEU A 1 253 ? -4.176 -13.350 -1.361 1.00 94.38 253 LEU A N 1
ATOM 1988 C CA . LEU A 1 253 ? -3.600 -12.164 -1.996 1.00 94.38 253 LEU A CA 1
ATOM 1989 C C . LEU A 1 253 ? -3.837 -12.190 -3.508 1.00 94.38 253 LEU A C 1
ATOM 1991 O O . LEU A 1 253 ? -4.227 -11.174 -4.076 1.00 94.38 253 LEU A O 1
ATOM 1995 N N . VAL A 1 254 ? -3.705 -13.361 -4.142 1.00 94.75 254 VAL A N 1
ATOM 1996 C CA . VAL A 1 254 ? -4.040 -13.543 -5.566 1.00 94.75 254 VAL A CA 1
ATOM 1997 C C . VAL A 1 254 ? -5.515 -13.217 -5.822 1.00 94.75 254 VAL A C 1
ATOM 1999 O O . VAL A 1 254 ? -5.832 -12.460 -6.739 1.00 94.75 254 VAL A O 1
ATOM 2002 N N . LYS A 1 255 ? -6.425 -13.732 -4.981 1.00 91.75 255 LYS A N 1
ATOM 2003 C CA . LYS A 1 255 ? -7.865 -13.427 -5.066 1.00 91.75 255 LYS A CA 1
ATOM 2004 C C . LYS A 1 255 ? -8.151 -11.945 -4.828 1.00 91.75 255 LYS A C 1
ATOM 2006 O O . LYS A 1 255 ? -8.971 -11.367 -5.534 1.00 91.75 255 LYS A O 1
ATOM 2011 N N . GLN A 1 256 ? -7.472 -11.328 -3.863 1.00 89.69 256 GLN A N 1
ATOM 2012 C CA . GLN A 1 256 ? -7.640 -9.914 -3.546 1.00 89.69 256 GLN A CA 1
ATOM 2013 C C . GLN A 1 256 ? -7.181 -9.020 -4.700 1.00 89.69 256 GLN A C 1
ATOM 2015 O O . GLN A 1 256 ? -7.907 -8.108 -5.078 1.00 89.69 256 GLN A O 1
ATOM 2020 N N . VAL A 1 257 ? -6.019 -9.296 -5.293 1.00 94.44 257 VAL A N 1
ATOM 2021 C CA . VAL A 1 257 ? -5.482 -8.549 -6.441 1.00 94.44 257 VAL A CA 1
ATOM 2022 C C . VAL A 1 257 ? -6.391 -8.656 -7.671 1.00 94.44 257 VAL A C 1
ATOM 2024 O O . VAL A 1 257 ? -6.549 -7.675 -8.388 1.00 94.44 257 VAL A O 1
ATOM 2027 N N . GLN A 1 258 ? -7.056 -9.797 -7.883 1.00 91.94 258 GLN A N 1
ATOM 2028 C CA . GLN A 1 258 ? -8.063 -9.964 -8.944 1.00 91.94 258 GLN A CA 1
ATOM 2029 C C . GLN A 1 258 ? -9.368 -9.187 -8.705 1.00 91.94 258 GLN A C 1
ATOM 2031 O O . GLN A 1 258 ? -10.100 -8.920 -9.655 1.00 91.94 258 GLN A O 1
ATOM 2036 N N . GLN A 1 259 ? -9.690 -8.867 -7.450 1.00 87.81 259 GLN A N 1
ATOM 2037 C CA . GLN A 1 259 ? -10.906 -8.141 -7.063 1.00 87.81 259 GLN A CA 1
ATOM 2038 C C . GLN A 1 259 ? -10.672 -6.640 -6.866 1.00 87.81 259 GLN A C 1
ATOM 2040 O O . GLN A 1 259 ? -11.635 -5.895 -6.683 1.00 87.81 259 GLN A O 1
ATOM 2045 N N . ASP A 1 260 ? -9.413 -6.201 -6.842 1.00 83.94 260 ASP A N 1
ATOM 2046 C CA . ASP A 1 260 ? -9.055 -4.833 -6.503 1.00 83.94 260 ASP A CA 1
ATOM 2047 C C . ASP A 1 260 ? -9.066 -3.906 -7.726 1.00 83.94 260 ASP A C 1
ATOM 2049 O O . ASP A 1 260 ? -8.656 -4.273 -8.827 1.00 83.94 260 ASP A O 1
ATOM 2053 N N . CYS A 1 261 ? -9.527 -2.674 -7.523 1.00 85.94 261 CYS A N 1
ATOM 2054 C CA . CYS A 1 261 ? -9.780 -1.716 -8.595 1.00 85.94 261 CYS A CA 1
ATOM 2055 C C . CYS A 1 261 ? -8.852 -0.505 -8.472 1.00 85.94 261 CYS A C 1
ATOM 2057 O O . CYS A 1 261 ? -9.013 0.320 -7.571 1.00 85.94 261 CYS A O 1
ATOM 2059 N N . TYR A 1 262 ? -7.930 -0.357 -9.426 1.00 93.75 262 TYR A N 1
ATOM 2060 C CA . TYR A 1 262 ? -7.125 0.853 -9.603 1.00 93.75 262 TYR A CA 1
ATOM 2061 C C . TYR A 1 262 ? -7.594 1.607 -10.842 1.00 93.75 262 TYR A C 1
ATOM 2063 O O . TYR A 1 262 ? -7.725 1.033 -11.923 1.00 93.75 262 TYR A O 1
ATOM 2071 N N . ALA A 1 263 ? -7.826 2.910 -10.698 1.00 94.81 263 ALA A N 1
ATOM 2072 C CA . ALA A 1 263 ? -8.225 3.758 -11.816 1.00 94.81 263 ALA A CA 1
ATOM 2073 C C . ALA A 1 263 ? -7.045 4.049 -12.760 1.00 94.81 263 ALA A C 1
ATOM 2075 O O . ALA A 1 263 ? -7.246 4.234 -13.965 1.00 94.81 263 ALA A O 1
ATOM 2076 N N . LEU A 1 264 ? -5.823 4.082 -12.221 1.00 96.31 264 LEU A N 1
ATOM 2077 C CA . LEU A 1 264 ? -4.574 4.235 -12.963 1.00 96.31 264 LEU A CA 1
ATOM 2078 C C . LEU A 1 264 ? -3.419 3.596 -12.180 1.00 96.31 264 LEU A C 1
ATOM 2080 O O . LEU A 1 264 ? -3.379 3.678 -10.953 1.00 96.31 264 LEU A O 1
ATOM 2084 N N . VAL A 1 265 ? -2.445 3.026 -12.885 1.00 98.31 265 VAL A N 1
ATOM 2085 C CA . VAL A 1 265 ? -1.141 2.666 -12.314 1.00 98.31 265 VAL A CA 1
ATOM 2086 C C . VAL A 1 265 ? -0.036 3.459 -13.003 1.00 98.31 265 VAL A C 1
ATOM 2088 O O . VAL A 1 265 ? 0.059 3.489 -14.227 1.00 98.31 265 VAL A O 1
ATOM 2091 N N . LEU A 1 266 ? 0.810 4.108 -12.212 1.00 98.62 266 LEU A N 1
ATOM 2092 C CA . LEU A 1 266 ? 2.029 4.767 -12.666 1.00 98.62 266 LEU A CA 1
ATOM 2093 C C . LEU A 1 266 ? 3.175 3.764 -12.513 1.00 98.62 266 LEU A C 1
ATOM 2095 O O . LEU A 1 266 ? 3.652 3.530 -11.402 1.00 98.62 266 LEU A O 1
ATOM 2099 N N . LEU A 1 267 ? 3.576 3.126 -13.611 1.00 98.62 267 LEU A N 1
ATOM 2100 C CA . LEU A 1 267 ? 4.595 2.081 -13.603 1.00 98.62 267 LEU A CA 1
ATOM 2101 C C . LEU A 1 267 ? 5.978 2.683 -13.887 1.00 98.62 267 LEU A C 1
ATOM 2103 O O . LEU A 1 267 ? 6.275 3.089 -15.008 1.00 98.62 267 LEU A O 1
ATOM 2107 N N . VAL A 1 268 ? 6.826 2.750 -12.864 1.00 98.44 268 VAL A N 1
ATOM 2108 C CA . VAL A 1 268 ? 8.109 3.465 -12.911 1.00 98.44 268 VAL A CA 1
ATOM 2109 C C . VAL A 1 268 ? 9.246 2.543 -13.358 1.00 98.44 268 VAL A C 1
ATOM 2111 O O . VAL A 1 268 ? 9.454 1.478 -12.773 1.00 98.44 268 VAL A O 1
ATOM 2114 N N . ALA A 1 269 ? 9.996 2.959 -14.379 1.00 97.88 269 ALA A N 1
ATOM 2115 C CA . ALA A 1 269 ? 11.088 2.186 -14.968 1.00 97.88 269 ALA A CA 1
ATOM 2116 C C . ALA A 1 269 ? 12.353 2.109 -14.071 1.00 97.88 269 ALA A C 1
ATOM 2118 O O . ALA A 1 269 ? 12.637 3.039 -13.312 1.00 97.88 269 ALA A O 1
ATOM 2119 N N . PRO A 1 270 ? 13.165 1.033 -14.168 1.00 96.19 270 PRO A N 1
ATOM 2120 C CA . PRO A 1 270 ? 14.428 0.863 -13.429 1.00 96.19 270 PRO A CA 1
ATOM 2121 C C . PRO A 1 270 ? 15.619 1.674 -13.989 1.00 96.19 270 PRO A C 1
ATOM 2123 O O . PRO A 1 270 ? 16.774 1.273 -13.840 1.00 96.19 270 PRO A O 1
ATOM 2126 N N . ASP A 1 271 ? 15.356 2.814 -14.620 1.00 95.06 271 ASP A N 1
ATOM 2127 C CA . ASP A 1 271 ? 16.288 3.566 -15.473 1.00 95.06 271 ASP A CA 1
ATOM 2128 C C . ASP A 1 271 ? 17.257 4.517 -14.742 1.00 95.06 271 ASP A C 1
ATOM 2130 O O . ASP A 1 271 ? 18.071 5.185 -15.381 1.00 95.06 271 ASP A O 1
ATOM 2134 N N . ILE A 1 272 ? 17.204 4.567 -13.409 1.00 93.12 272 ILE A N 1
ATOM 2135 C CA . ILE A 1 272 ? 18.154 5.321 -12.581 1.00 93.12 272 ILE A CA 1
ATOM 2136 C C . ILE A 1 272 ? 19.217 4.400 -11.959 1.00 93.12 272 ILE A C 1
ATOM 2138 O O . ILE A 1 272 ? 18.966 3.204 -11.762 1.00 93.12 272 ILE A O 1
ATOM 2142 N N . PRO A 1 273 ? 20.410 4.932 -11.615 1.00 91.75 273 PRO A N 1
ATOM 2143 C CA . PRO A 1 273 ? 21.431 4.175 -10.903 1.00 91.75 273 PRO A CA 1
ATOM 2144 C C . PRO A 1 273 ? 20.891 3.565 -9.608 1.00 91.75 273 PRO A C 1
ATOM 2146 O O . PRO A 1 273 ? 20.153 4.208 -8.857 1.00 91.75 273 PRO A O 1
ATOM 2149 N N . TRP A 1 274 ? 21.289 2.325 -9.325 1.00 93.19 274 TRP A N 1
ATOM 2150 C CA . TRP A 1 274 ? 20.953 1.701 -8.053 1.00 93.19 274 TRP A CA 1
ATOM 2151 C C . TRP A 1 274 ? 21.706 2.389 -6.910 1.00 93.19 274 TRP A C 1
ATOM 2153 O O . TRP A 1 274 ? 22.920 2.576 -6.979 1.00 93.19 274 TRP A O 1
ATOM 2163 N N . HIS A 1 275 ? 20.983 2.747 -5.852 1.00 90.00 275 HIS A N 1
ATOM 2164 C CA . HIS A 1 275 ? 21.550 3.329 -4.635 1.00 90.00 275 HIS A CA 1
ATOM 2165 C C . HIS A 1 275 ? 21.428 2.345 -3.467 1.00 90.00 275 HIS A C 1
ATOM 2167 O O . HIS A 1 275 ? 20.373 1.729 -3.296 1.00 90.00 275 HIS A O 1
ATOM 2173 N N . PHE A 1 276 ? 22.474 2.241 -2.642 1.00 88.88 276 PHE A N 1
ATOM 2174 C CA . PHE A 1 276 ? 22.490 1.360 -1.473 1.00 88.88 276 PHE A CA 1
ATOM 2175 C C . PHE A 1 276 ? 21.477 1.794 -0.402 1.00 88.88 276 PHE A C 1
ATOM 2177 O O . PHE A 1 276 ? 21.258 2.980 -0.163 1.00 88.88 276 PHE A O 1
ATOM 2184 N N . ASP A 1 277 ? 20.850 0.816 0.237 1.00 86.56 277 ASP A N 1
ATOM 2185 C CA . ASP A 1 277 ? 19.792 0.958 1.237 1.00 86.56 277 ASP A CA 1
ATOM 2186 C C . ASP A 1 277 ? 19.701 -0.410 1.936 1.00 86.56 277 ASP A C 1
ATOM 2188 O O . ASP A 1 277 ? 19.644 -1.413 1.220 1.00 86.56 277 ASP A O 1
ATOM 2192 N N . PRO A 1 278 ? 19.715 -0.500 3.279 1.00 86.19 278 PRO A N 1
ATOM 2193 C CA . PRO A 1 278 ? 19.698 -1.786 3.983 1.00 86.19 278 PRO A CA 1
ATOM 2194 C C . PRO A 1 278 ? 18.512 -2.700 3.636 1.00 86.19 278 PRO A C 1
ATOM 2196 O O . PRO A 1 278 ? 18.608 -3.905 3.837 1.00 86.19 278 PRO A O 1
ATOM 2199 N N . GLN A 1 279 ? 17.413 -2.146 3.110 1.00 86.94 279 GLN A N 1
ATOM 2200 C CA . GLN A 1 279 ? 16.214 -2.895 2.713 1.00 86.94 279 GLN A CA 1
ATOM 2201 C C . GLN A 1 279 ? 16.233 -3.361 1.241 1.00 86.94 279 GLN A C 1
ATOM 2203 O O . GLN A 1 279 ? 15.262 -3.959 0.784 1.00 86.94 279 GLN A O 1
ATOM 2208 N N . ARG A 1 280 ? 17.283 -3.054 0.463 1.00 88.75 280 ARG A N 1
ATOM 2209 C CA . ARG A 1 280 ? 17.368 -3.382 -0.973 1.00 88.75 280 ARG A CA 1
ATOM 2210 C C . ARG A 1 280 ? 18.168 -4.653 -1.227 1.00 88.75 280 ARG A C 1
ATOM 2212 O O . ARG A 1 280 ? 19.251 -4.837 -0.677 1.00 88.75 280 ARG A O 1
ATOM 2219 N N . CYS A 1 281 ? 17.656 -5.499 -2.115 1.00 88.25 281 CYS A N 1
ATOM 2220 C CA . CYS A 1 281 ? 18.183 -6.837 -2.389 1.00 88.25 281 CYS A CA 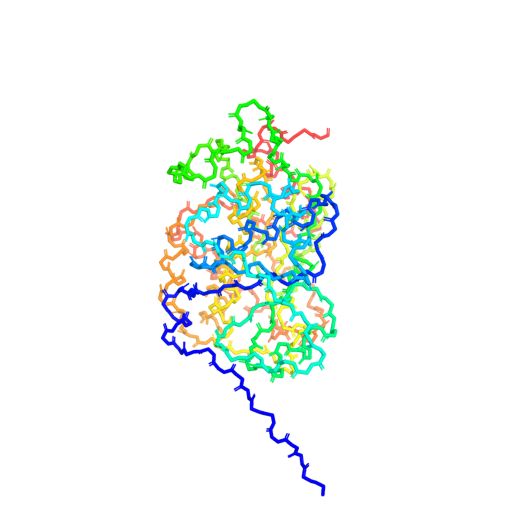1
ATOM 2221 C C . CYS A 1 281 ? 18.467 -7.115 -3.878 1.00 88.25 281 CYS A C 1
ATOM 2223 O O . CYS A 1 281 ? 18.985 -8.182 -4.205 1.00 88.25 281 CYS A O 1
ATOM 2225 N N . GLN A 1 282 ? 18.178 -6.176 -4.790 1.00 90.81 282 GLN A N 1
ATOM 2226 C CA . GLN A 1 282 ? 18.283 -6.363 -6.246 1.00 90.81 282 GLN A CA 1
ATOM 2227 C C . GLN A 1 282 ? 19.133 -5.267 -6.931 1.00 90.81 282 GLN A C 1
ATOM 2229 O O . GLN A 1 282 ? 18.619 -4.477 -7.728 1.00 90.81 282 GLN A O 1
ATOM 2234 N N . PRO A 1 283 ? 20.460 -5.217 -6.684 1.00 92.88 283 PRO A N 1
ATOM 2235 C CA . PRO A 1 283 ? 21.337 -4.210 -7.290 1.00 92.88 283 PRO A CA 1
ATOM 2236 C C . PRO A 1 283 ? 21.450 -4.326 -8.820 1.00 92.88 283 PRO A C 1
ATOM 2238 O O . PRO A 1 283 ? 21.563 -3.313 -9.517 1.00 92.88 283 PRO A O 1
ATOM 2241 N N . ALA A 1 284 ? 21.395 -5.546 -9.361 1.00 95.94 284 ALA A N 1
ATOM 2242 C CA . ALA A 1 284 ? 21.528 -5.801 -10.794 1.00 95.94 284 ALA A CA 1
ATOM 2243 C C . ALA A 1 284 ? 20.358 -5.204 -11.598 1.00 95.94 284 ALA A C 1
ATOM 2245 O O . ALA A 1 284 ? 19.189 -5.382 -11.248 1.00 95.94 284 ALA A O 1
ATOM 2246 N N . LEU A 1 285 ? 20.671 -4.518 -12.704 1.00 95.88 285 LEU A N 1
ATOM 2247 C CA . LEU A 1 285 ? 19.665 -3.909 -13.583 1.00 95.88 285 LEU A CA 1
ATOM 2248 C C . LEU A 1 285 ? 18.718 -4.963 -14.172 1.00 95.88 285 LEU A C 1
ATOM 2250 O O . LEU A 1 285 ? 17.512 -4.817 -14.021 1.00 95.88 285 LEU A O 1
ATOM 2254 N N . GLU A 1 286 ? 19.255 -6.063 -14.703 1.00 97.06 286 GLU A N 1
ATOM 2255 C CA . GLU A 1 286 ? 18.486 -7.182 -15.278 1.00 97.06 286 GLU A CA 1
ATOM 2256 C C . GLU A 1 286 ? 17.425 -7.735 -14.308 1.00 97.06 286 GLU A C 1
ATOM 2258 O O . GLU A 1 286 ? 16.312 -8.091 -14.692 1.00 97.06 286 GLU A O 1
ATOM 2263 N N . THR A 1 287 ? 17.746 -7.782 -13.009 1.00 96.62 287 THR A N 1
ATOM 2264 C CA . THR A 1 287 ? 16.805 -8.218 -11.967 1.00 96.62 287 THR A CA 1
ATOM 2265 C C . THR A 1 287 ? 15.671 -7.203 -11.791 1.00 96.62 287 THR A C 1
ATOM 2267 O O . THR A 1 287 ? 14.504 -7.587 -11.736 1.00 96.62 287 THR A O 1
ATOM 2270 N N . ARG A 1 288 ? 15.982 -5.902 -11.787 1.00 97.50 288 ARG A N 1
ATOM 2271 C CA . ARG A 1 288 ? 14.980 -4.827 -11.691 1.00 97.50 288 ARG A CA 1
ATOM 2272 C C . ARG A 1 288 ? 14.123 -4.706 -12.960 1.00 97.50 288 ARG A C 1
ATOM 2274 O O . ARG A 1 288 ? 12.929 -4.440 -12.857 1.00 97.50 288 ARG A O 1
ATOM 2281 N N . GLU A 1 289 ? 14.692 -4.962 -14.135 1.00 97.94 289 GLU A N 1
ATOM 2282 C CA . GLU A 1 289 ? 13.967 -5.070 -15.411 1.00 97.94 289 GLU A CA 1
ATOM 2283 C C . GLU A 1 289 ? 13.013 -6.268 -15.413 1.00 97.94 289 GLU A C 1
ATOM 2285 O O . GLU A 1 289 ? 11.848 -6.124 -15.779 1.00 97.94 289 GLU A O 1
ATOM 2290 N N . ARG A 1 290 ? 13.447 -7.428 -14.903 1.00 97.88 290 ARG A N 1
ATOM 2291 C CA . ARG A 1 290 ? 12.566 -8.588 -14.708 1.00 97.88 290 ARG A CA 1
ATOM 2292 C C . ARG A 1 290 ? 11.409 -8.280 -13.752 1.00 97.88 290 ARG A C 1
ATOM 2294 O O . ARG A 1 290 ? 10.283 -8.681 -14.032 1.00 97.88 290 ARG A O 1
ATOM 2301 N N . PHE A 1 291 ? 11.650 -7.564 -12.650 1.00 98.19 291 PHE A N 1
ATOM 2302 C CA . PHE A 1 291 ? 10.572 -7.115 -11.759 1.00 98.19 291 PHE A CA 1
ATOM 2303 C C . PHE A 1 291 ? 9.580 -6.208 -12.506 1.00 98.19 291 PHE A C 1
ATOM 2305 O O . PHE A 1 291 ? 8.374 -6.419 -12.427 1.00 98.19 291 PHE A O 1
ATOM 2312 N N . PHE A 1 292 ? 10.076 -5.236 -13.280 1.00 98.38 292 PHE A N 1
ATOM 2313 C CA . PHE A 1 292 ? 9.245 -4.345 -14.098 1.00 98.38 292 PHE A CA 1
ATOM 2314 C C . PHE A 1 292 ? 8.374 -5.120 -15.107 1.00 98.38 292 PHE A C 1
ATOM 2316 O O . PHE A 1 292 ? 7.169 -4.889 -15.174 1.00 98.38 292 PHE A O 1
ATOM 2323 N N . GLN A 1 293 ? 8.939 -6.107 -15.808 1.00 98.25 293 GLN A N 1
ATOM 2324 C CA . GLN A 1 293 ? 8.202 -6.976 -16.738 1.00 98.25 293 GLN A CA 1
ATOM 2325 C C . GLN A 1 293 ? 7.128 -7.829 -16.041 1.00 98.25 293 GLN A C 1
ATOM 2327 O O . GLN A 1 293 ? 6.055 -8.059 -16.602 1.00 98.25 293 GLN A O 1
ATOM 2332 N N . LEU A 1 294 ? 7.383 -8.290 -14.808 1.00 98.25 294 LEU A N 1
ATOM 2333 C CA . LEU A 1 294 ? 6.376 -8.986 -13.998 1.00 98.25 294 LEU A CA 1
ATOM 2334 C C . LEU A 1 294 ? 5.221 -8.049 -13.609 1.00 98.25 294 LEU A C 1
ATOM 2336 O O . LEU A 1 294 ? 4.068 -8.480 -13.637 1.00 98.25 294 LEU A O 1
ATOM 2340 N N . CYS A 1 295 ? 5.501 -6.773 -13.320 1.00 98.31 295 CYS A N 1
ATOM 2341 C CA . CYS A 1 295 ? 4.463 -5.758 -13.120 1.00 98.31 295 CYS A CA 1
ATOM 2342 C C . CYS A 1 295 ? 3.620 -5.550 -14.386 1.00 98.31 295 CYS A C 1
ATOM 2344 O O . CYS A 1 295 ? 2.399 -5.640 -14.302 1.00 98.31 295 CYS A O 1
ATOM 2346 N N . GLU A 1 296 ? 4.235 -5.318 -15.554 1.00 98.00 296 GLU A N 1
ATOM 2347 C CA . GLU A 1 296 ? 3.498 -5.150 -16.823 1.00 98.00 296 GLU A CA 1
ATOM 2348 C C . GLU A 1 296 ? 2.631 -6.369 -17.145 1.00 98.00 296 GLU A C 1
ATOM 2350 O O . GLU A 1 296 ? 1.464 -6.228 -17.515 1.00 98.00 296 GLU A O 1
ATOM 2355 N N . THR A 1 297 ? 3.178 -7.571 -16.944 1.00 98.06 297 THR A N 1
ATOM 2356 C CA . THR A 1 297 ? 2.459 -8.833 -17.154 1.00 98.06 297 THR A CA 1
ATOM 2357 C C . THR A 1 297 ? 1.230 -8.925 -16.248 1.00 98.06 297 THR A C 1
ATOM 2359 O O . THR A 1 297 ? 0.146 -9.256 -16.728 1.00 98.06 297 THR A O 1
ATOM 2362 N N . LEU A 1 298 ? 1.368 -8.597 -14.958 1.00 97.62 298 LEU A N 1
ATOM 2363 C CA . LEU A 1 298 ? 0.254 -8.604 -14.006 1.00 97.62 298 LEU A CA 1
ATOM 2364 C C . LEU A 1 298 ? -0.807 -7.549 -14.359 1.00 97.62 298 LEU A C 1
ATOM 2366 O O . LEU A 1 298 ? -1.995 -7.858 -14.378 1.00 97.62 298 LEU A O 1
ATOM 2370 N N . LEU A 1 299 ? -0.395 -6.323 -14.695 1.00 97.50 299 LEU A N 1
ATOM 2371 C CA . LEU A 1 299 ? -1.310 -5.244 -15.087 1.00 97.50 299 LEU A CA 1
ATOM 2372 C C . LEU A 1 299 ? -2.087 -5.594 -16.365 1.00 97.50 299 LEU A C 1
ATOM 2374 O O . LEU A 1 299 ? -3.294 -5.363 -16.430 1.00 97.50 299 LEU A O 1
ATOM 2378 N N . GLY A 1 300 ? -1.423 -6.221 -17.343 1.00 96.94 300 GLY A N 1
ATOM 2379 C CA . GLY A 1 300 ? -2.054 -6.743 -18.555 1.00 96.94 300 GLY A CA 1
ATOM 2380 C C . GLY A 1 300 ? -3.045 -7.880 -18.282 1.00 96.94 300 GLY A C 1
ATOM 2381 O O . GLY A 1 300 ? -4.143 -7.871 -18.832 1.00 96.94 300 GLY A O 1
ATOM 2382 N N . GLN A 1 301 ? -2.704 -8.823 -17.395 1.00 96.38 301 GLN A N 1
ATOM 2383 C CA . GLN A 1 301 ? -3.604 -9.909 -16.970 1.00 96.38 301 GLN A CA 1
ATOM 2384 C C . GLN A 1 301 ? -4.864 -9.397 -16.257 1.00 96.38 301 GLN A C 1
ATOM 2386 O O . GLN A 1 301 ? -5.937 -9.971 -16.426 1.00 96.38 301 GLN A O 1
ATOM 2391 N N . LEU A 1 302 ? -4.737 -8.318 -15.481 1.00 94.75 302 LEU A N 1
ATOM 2392 C CA . LEU A 1 302 ? -5.841 -7.672 -14.764 1.00 94.75 302 LEU A CA 1
ATOM 2393 C C . LEU A 1 302 ? -6.593 -6.628 -15.614 1.00 94.75 302 LEU A C 1
ATOM 2395 O O . LEU A 1 302 ? -7.559 -6.039 -15.136 1.00 94.75 302 LEU A O 1
ATOM 2399 N N . ALA A 1 303 ? -6.153 -6.377 -16.854 1.00 95.06 303 ALA A N 1
ATOM 2400 C CA . ALA A 1 303 ? -6.649 -5.312 -17.733 1.00 95.06 303 ALA A CA 1
ATOM 2401 C C . ALA A 1 303 ? -6.652 -3.903 -17.089 1.00 95.06 303 ALA A C 1
ATOM 2403 O O . ALA A 1 303 ? -7.489 -3.053 -17.411 1.00 95.06 303 ALA A O 1
ATOM 2404 N N . ILE A 1 304 ? -5.703 -3.634 -16.186 1.00 93.75 304 ILE A N 1
ATOM 2405 C CA . ILE A 1 304 ? -5.590 -2.353 -15.479 1.00 93.75 304 ILE A CA 1
ATOM 2406 C C . ILE A 1 304 ? -4.915 -1.317 -16.382 1.00 93.75 304 ILE A C 1
ATOM 2408 O O . ILE A 1 304 ? -3.864 -1.563 -16.972 1.00 93.75 304 ILE A O 1
ATOM 2412 N N . SER A 1 305 ? -5.503 -0.120 -16.466 1.00 94.19 305 SER A N 1
ATOM 2413 C CA . SER A 1 305 ? -4.900 1.011 -17.184 1.00 94.19 305 SER A CA 1
ATOM 2414 C C . SER A 1 305 ? -3.619 1.471 -16.486 1.00 94.19 305 SER A C 1
ATOM 2416 O O . SER A 1 305 ? -3.670 1.880 -15.325 1.00 94.19 305 SER A O 1
ATOM 2418 N N . TYR A 1 306 ? -2.492 1.477 -17.198 1.00 97.88 306 TYR A N 1
ATOM 2419 C CA . TYR A 1 306 ? -1.219 1.967 -16.673 1.00 97.88 306 TYR A CA 1
ATOM 2420 C C . TYR A 1 306 ? -0.507 2.916 -17.639 1.00 97.88 306 TYR A C 1
ATOM 2422 O O . TYR A 1 306 ? -0.720 2.874 -18.848 1.00 97.88 306 TYR A O 1
ATOM 2430 N N . GLN A 1 307 ? 0.342 3.774 -17.078 1.00 98.38 307 GLN A N 1
ATOM 2431 C CA . GLN A 1 307 ? 1.267 4.637 -17.802 1.00 98.38 307 GLN A CA 1
ATOM 2432 C C . GLN A 1 307 ? 2.689 4.294 -17.358 1.00 98.38 307 GLN A C 1
ATOM 2434 O O . GLN A 1 307 ? 2.982 4.316 -16.161 1.00 98.38 307 GLN A O 1
ATOM 2439 N N . VAL A 1 308 ? 3.576 4.009 -18.313 1.00 98.50 308 VAL A N 1
ATOM 2440 C CA . VAL A 1 308 ? 5.013 3.869 -18.037 1.00 98.50 308 VAL A CA 1
ATOM 2441 C C . VAL A 1 308 ? 5.614 5.250 -17.782 1.00 98.50 308 VAL A C 1
ATOM 2443 O O . VAL A 1 308 ? 5.351 6.187 -18.537 1.00 98.50 308 VAL A O 1
ATOM 2446 N N . ILE A 1 309 ? 6.410 5.361 -16.720 1.00 98.50 309 ILE A N 1
ATOM 2447 C CA . ILE A 1 309 ? 7.071 6.586 -16.269 1.00 98.50 309 ILE A CA 1
ATOM 2448 C C . ILE A 1 309 ? 8.587 6.369 -16.261 1.00 98.50 309 ILE A C 1
ATOM 2450 O O . ILE A 1 309 ? 9.082 5.466 -15.579 1.00 98.50 309 ILE A O 1
ATOM 2454 N N . SER A 1 310 ? 9.327 7.195 -17.002 1.00 97.50 310 SER A N 1
ATOM 2455 C CA . SER A 1 310 ? 10.768 7.019 -17.234 1.00 97.50 310 SER A CA 1
ATOM 2456 C C . SER A 1 310 ? 11.50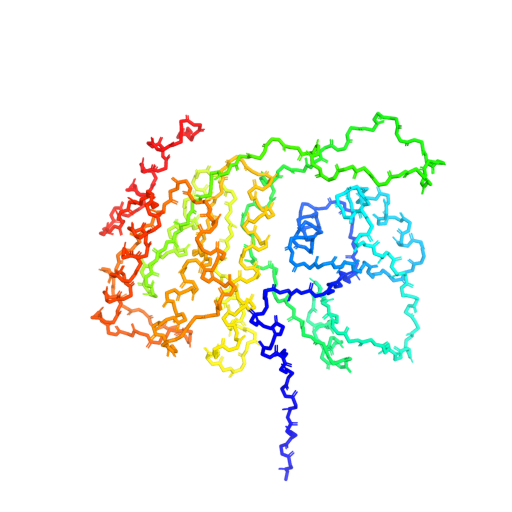6 8.338 -17.516 1.00 97.50 310 SER A C 1
ATOM 2458 O O . SER A 1 310 ? 10.907 9.387 -17.748 1.00 97.50 310 SER A O 1
ATOM 2460 N N . GLY A 1 311 ? 12.836 8.305 -17.490 1.00 95.25 311 GLY A N 1
ATOM 2461 C CA . GLY A 1 311 ? 13.719 9.423 -17.811 1.00 95.25 311 GLY A CA 1
ATOM 2462 C C . GLY A 1 311 ? 13.788 10.510 -16.733 1.00 95.25 311 GLY A C 1
ATOM 2463 O O . GLY A 1 311 ? 13.446 10.298 -15.564 1.00 95.25 311 GLY A O 1
ATOM 2464 N N . ALA A 1 312 ? 14.276 11.687 -17.130 1.00 92.56 312 ALA A N 1
ATOM 2465 C CA . ALA A 1 312 ? 14.379 12.855 -16.256 1.00 92.56 312 ALA A CA 1
ATOM 2466 C C . ALA A 1 312 ? 12.995 13.449 -15.933 1.00 92.56 312 ALA A C 1
ATOM 2468 O O . ALA A 1 312 ? 12.692 13.715 -14.771 1.00 92.56 312 ALA A O 1
ATOM 2469 N N . ASP A 1 313 ? 12.117 13.547 -16.934 1.00 94.94 313 ASP A N 1
ATOM 2470 C CA . ASP A 1 313 ? 10.818 14.237 -16.851 1.00 94.94 313 ASP A CA 1
ATOM 2471 C C . ASP A 1 313 ? 9.701 13.403 -16.190 1.00 94.94 313 ASP A C 1
ATOM 2473 O O . ASP A 1 313 ? 8.510 13.670 -16.371 1.00 94.94 313 ASP A O 1
ATOM 2477 N N . ARG A 1 314 ? 10.072 12.390 -15.394 1.00 96.62 314 ARG A N 1
ATOM 2478 C CA . ARG A 1 314 ? 9.160 11.436 -14.733 1.00 96.62 314 ARG A CA 1
ATOM 2479 C C . ARG A 1 314 ? 8.020 12.096 -13.956 1.00 96.62 314 ARG A C 1
ATOM 2481 O O . ARG A 1 314 ? 6.911 11.569 -13.914 1.00 96.62 314 ARG A O 1
ATOM 2488 N N . PHE A 1 315 ? 8.294 13.250 -13.349 1.00 97.94 315 PHE A N 1
ATOM 2489 C CA . PHE A 1 315 ? 7.310 14.014 -12.590 1.00 97.94 315 PHE A CA 1
ATOM 2490 C C . PHE A 1 315 ? 6.222 14.603 -13.493 1.00 97.94 315 PHE A C 1
ATOM 2492 O O . PHE A 1 315 ? 5.039 14.384 -13.241 1.00 97.94 315 PHE A O 1
ATOM 2499 N N . GLU A 1 316 ? 6.608 15.286 -14.574 1.00 98.00 316 GLU A N 1
ATOM 2500 C CA . GLU A 1 316 ? 5.653 15.886 -15.511 1.00 98.00 316 GLU A CA 1
ATOM 2501 C C . GLU A 1 316 ? 4.893 14.815 -16.308 1.00 98.00 316 GLU A C 1
ATOM 2503 O O . GLU A 1 316 ? 3.691 14.961 -16.509 1.00 98.00 316 GLU A O 1
ATOM 2508 N N . GLN A 1 317 ? 5.526 13.687 -16.661 1.00 98.25 317 GLN A N 1
ATOM 2509 C CA . GLN A 1 317 ? 4.825 12.532 -17.248 1.00 98.25 317 GLN A CA 1
ATOM 2510 C C . GLN A 1 317 ? 3.711 12.008 -16.327 1.00 98.25 317 GLN A C 1
ATOM 2512 O O . GLN A 1 317 ? 2.571 11.833 -16.759 1.00 98.25 317 GLN A O 1
ATOM 2517 N N . ALA A 1 318 ? 4.022 11.783 -15.047 1.00 98.06 318 ALA A N 1
ATOM 2518 C CA . ALA A 1 318 ? 3.064 11.251 -14.082 1.00 98.06 318 ALA A CA 1
ATOM 2519 C C . ALA A 1 318 ? 1.942 12.251 -13.764 1.00 98.06 318 ALA A C 1
ATOM 2521 O O . ALA A 1 318 ? 0.768 11.882 -13.718 1.00 98.06 318 ALA A O 1
ATOM 2522 N N . LYS A 1 319 ? 2.290 13.531 -13.608 1.00 97.44 319 LYS A N 1
ATOM 2523 C CA . LYS A 1 319 ? 1.344 14.635 -13.426 1.00 97.44 319 LYS A CA 1
ATOM 2524 C C . LYS A 1 319 ? 0.412 14.785 -14.630 1.00 97.44 319 LYS A C 1
ATOM 2526 O O . LYS A 1 319 ? -0.799 14.877 -14.446 1.00 97.44 319 LYS A O 1
ATOM 2531 N N . GLN A 1 320 ? 0.938 14.736 -15.855 1.00 96.81 320 GLN A N 1
ATOM 2532 C CA . GLN A 1 320 ? 0.124 14.798 -17.068 1.00 96.81 320 GLN A CA 1
ATOM 2533 C C . GLN A 1 320 ? -0.800 13.580 -17.193 1.00 96.81 320 GLN A C 1
ATOM 2535 O O . GLN A 1 320 ? -1.959 13.740 -17.572 1.00 96.81 320 GLN A O 1
ATOM 2540 N N . ALA A 1 321 ? -0.337 12.378 -16.835 1.00 97.06 321 ALA A N 1
ATOM 2541 C CA . ALA A 1 321 ? -1.175 11.179 -16.809 1.00 97.06 321 ALA A CA 1
ATOM 2542 C C . ALA A 1 321 ? -2.345 11.316 -15.817 1.00 97.06 321 ALA A C 1
ATOM 2544 O O . ALA A 1 321 ? -3.481 10.988 -16.161 1.00 97.06 321 ALA A O 1
ATOM 2545 N N . LEU A 1 322 ? -2.091 11.873 -14.626 1.00 95.88 322 LEU A N 1
ATOM 2546 C CA . LEU A 1 322 ? -3.121 12.170 -13.627 1.00 95.88 322 LEU A CA 1
ATOM 2547 C C . LEU A 1 322 ? -4.147 13.193 -14.136 1.00 95.88 322 LEU A C 1
ATOM 2549 O O . LEU A 1 322 ? -5.339 12.904 -14.107 1.00 95.88 322 LEU A O 1
ATOM 2553 N N . ILE A 1 323 ? -3.703 14.336 -14.668 1.00 94.00 323 ILE A N 1
ATOM 2554 C CA . ILE A 1 323 ? -4.588 15.385 -15.218 1.00 94.00 323 ILE A CA 1
ATOM 2555 C C . ILE A 1 323 ? -5.422 14.853 -16.396 1.00 94.00 323 ILE A C 1
ATOM 2557 O O . ILE A 1 323 ? -6.609 15.146 -16.512 1.00 94.00 323 ILE A O 1
ATOM 2561 N N . THR A 1 324 ? -4.821 14.030 -17.261 1.00 93.88 324 THR A N 1
ATOM 2562 C CA . THR A 1 324 ? -5.515 13.429 -18.416 1.00 93.88 324 THR A CA 1
ATOM 2563 C C . THR A 1 324 ? -6.563 12.402 -17.977 1.00 93.88 324 THR A C 1
ATOM 2565 O O . THR A 1 324 ? -7.598 12.260 -18.627 1.00 93.88 324 THR A O 1
ATOM 2568 N N . LYS A 1 325 ? -6.314 11.681 -16.875 1.00 94.00 325 LYS A N 1
ATOM 2569 C CA . LYS A 1 325 ? -7.235 10.679 -16.322 1.00 94.00 325 LYS A CA 1
ATOM 2570 C C . LYS A 1 325 ? -8.364 11.303 -15.492 1.00 94.00 325 LYS A C 1
ATOM 2572 O O . LYS A 1 325 ? -9.477 10.780 -15.519 1.00 94.00 325 LYS A O 1
ATOM 2577 N N . PHE A 1 326 ? -8.085 12.381 -14.758 1.00 91.25 326 PHE A N 1
ATOM 2578 C CA . PHE A 1 326 ? -8.982 12.954 -13.755 1.00 91.25 326 PHE A CA 1
ATOM 2579 C C . PHE A 1 326 ? -9.200 14.456 -13.977 1.00 91.25 326 PHE A C 1
ATOM 2581 O O . PHE A 1 326 ? -8.378 15.291 -13.604 1.00 91.25 326 PHE A O 1
ATOM 2588 N N . SER A 1 327 ? -10.363 14.810 -14.525 1.00 80.00 327 SER A N 1
ATOM 2589 C CA . SER A 1 327 ? -10.722 16.189 -14.891 1.00 80.00 327 SER A CA 1
ATOM 2590 C C . SER A 1 327 ? -10.859 17.170 -13.718 1.00 80.00 327 SER A C 1
ATOM 2592 O O . SER A 1 327 ? -10.973 18.370 -13.948 1.00 80.00 327 SER A O 1
ATOM 2594 N N . CYS A 1 328 ? -10.889 16.686 -12.474 1.00 77.12 328 CYS A N 1
ATOM 2595 C CA . CYS A 1 328 ? -10.947 17.503 -11.258 1.00 77.12 328 CYS A CA 1
ATOM 2596 C C . CYS A 1 328 ? -9.563 17.940 -10.736 1.00 77.12 328 CYS A C 1
ATOM 2598 O O . CYS A 1 328 ? -9.498 18.770 -9.832 1.00 77.12 328 CYS A O 1
ATOM 2600 N N . ILE A 1 329 ? -8.459 17.444 -11.312 1.00 76.06 329 ILE A N 1
ATOM 2601 C CA . ILE A 1 329 ? -7.103 17.893 -10.970 1.00 76.06 329 ILE A CA 1
ATOM 2602 C C . ILE A 1 329 ? -6.784 19.178 -11.751 1.00 76.06 329 ILE A C 1
ATOM 2604 O O . ILE A 1 329 ? -6.364 19.135 -12.908 1.00 76.06 329 ILE A O 1
ATOM 2608 N N . SER A 1 330 ? -6.981 20.332 -11.111 1.00 59.25 330 SER A N 1
ATOM 2609 C CA . SER A 1 330 ? -6.596 21.652 -11.632 1.00 59.25 330 SER A CA 1
ATOM 2610 C C . SER A 1 330 ? -5.197 22.071 -11.160 1.00 59.25 330 SER A C 1
ATOM 2612 O O . SER A 1 330 ? -4.911 21.982 -9.965 1.00 59.25 330 SER A O 1
ATOM 2614 N N . CYS A 1 331 ? -4.366 22.549 -12.094 1.00 51.09 331 CYS A N 1
ATOM 2615 C CA . CYS A 1 331 ? -3.012 23.079 -11.861 1.00 51.09 331 CYS A CA 1
ATOM 2616 C C . CYS A 1 331 ? -2.973 24.391 -11.061 1.00 51.09 331 CYS A C 1
ATOM 2618 O O . CYS A 1 331 ? -3.887 25.224 -11.254 1.00 51.09 331 CYS A O 1
#